Protein AF-A0A8H6S054-F1 (afdb_monomer_lite)

Foldseek 3Di:
DDDPPPPPVVVVVVVVVVVVVVVVVVVVVVVVVVVVVVVVVVVVVVDDDVVVVDDLVVLCVVLVVVLVPDDLVCLLVSLVVQLVPDPSSVVSSLQDLVSLQSHEDEDDPDPVPPCSNVSSVVSNQQPEHEYEYEDLPCPVVCVVVCVVVVQRYQKYWYDYPPDDTDMDGDDHDDDPPPDPPPVCPVVSDPPPPDPPPDDDD

Organism: NCBI:txid2126181

Secondary structure (DSSP, 8-state):
-PPPP---HHHHHHHHHHHHHHHHHHHHHHHHHHHHHHHHHHHHTT---HHHHS-HHHHHHHHHHHHHHS-GGGHHHHHHHHHHH-HHHHHHHHH-GGGGSEEEEESS---TT-HHHHHHHHHHTT--EEEEEE-SS-HHHHHHHHHHHGGG-SEEEEEETTTEEEEEE---SS--------TTGGG--------------

Structure (mmCIF, N/CA/C/O backbone):
data_AF-A0A8H6S054-F1
#
_entry.id   AF-A0A8H6S054-F1
#
loop_
_atom_site.group_PDB
_atom_site.id
_atom_site.type_symbol
_atom_site.label_atom_id
_atom_site.label_alt_id
_atom_site.label_comp_id
_atom_site.label_asym_id
_atom_site.label_entity_id
_atom_site.label_seq_id
_atom_site.pdbx_PDB_ins_code
_atom_site.Cartn_x
_atom_site.Cartn_y
_atom_site.Cartn_z
_atom_site.occupancy
_atom_site.B_iso_or_equiv
_atom_site.auth_seq_id
_atom_site.auth_comp_id
_atom_site.auth_asym_id
_atom_site.auth_atom_id
_atom_site.pdbx_PDB_model_num
ATOM 1 N N . MET A 1 1 ? 7.847 23.182 67.472 1.00 41.38 1 MET A N 1
ATOM 2 C CA . MET A 1 1 ? 6.961 22.022 67.690 1.00 41.38 1 MET A CA 1
ATOM 3 C C . MET A 1 1 ? 5.569 22.484 67.284 1.00 41.38 1 MET A C 1
ATOM 5 O O . MET A 1 1 ? 4.855 23.043 68.102 1.00 41.38 1 MET A O 1
ATOM 9 N N . GLU A 1 2 ? 5.271 22.443 65.985 1.00 43.19 2 GLU A N 1
ATOM 10 C CA . GLU A 1 2 ? 3.958 22.856 65.467 1.00 43.19 2 GLU A CA 1
ATOM 11 C C . GLU A 1 2 ? 2.917 21.772 65.781 1.00 43.19 2 GLU A C 1
ATOM 13 O O . GLU A 1 2 ? 3.226 20.586 65.628 1.00 43.19 2 GLU A O 1
ATOM 18 N N . PRO A 1 3 ? 1.715 22.143 66.251 1.00 52.31 3 PRO A N 1
ATOM 19 C CA . PRO A 1 3 ? 0.680 21.184 66.595 1.00 52.31 3 PRO A CA 1
ATOM 20 C C . PRO A 1 3 ? 0.045 20.652 65.307 1.00 52.31 3 PRO A C 1
ATOM 22 O O . PRO A 1 3 ? -0.425 21.423 64.469 1.00 52.31 3 PRO A O 1
ATOM 25 N N . LEU A 1 4 ? 0.054 19.325 65.149 1.00 50.91 4 LEU A N 1
ATOM 26 C CA . LEU A 1 4 ? -0.666 18.644 64.079 1.00 50.91 4 LEU A CA 1
ATOM 27 C C . LEU A 1 4 ? -2.135 19.076 64.120 1.00 50.91 4 LEU A C 1
ATOM 29 O O . LEU A 1 4 ? -2.816 18.879 65.123 1.00 50.91 4 LEU A O 1
ATOM 33 N N . HIS A 1 5 ? -2.578 19.680 63.018 1.00 56.28 5 HIS A N 1
ATOM 34 C CA . HIS A 1 5 ? -3.968 20.007 62.735 1.00 56.28 5 HIS A CA 1
ATOM 35 C C . HIS A 1 5 ? -4.845 18.789 63.035 1.00 56.28 5 HIS A C 1
ATOM 37 O O . HIS A 1 5 ? -4.584 17.703 62.517 1.00 56.28 5 HIS A O 1
ATOM 43 N N . ASP A 1 6 ? -5.867 18.988 63.861 1.00 58.97 6 ASP A N 1
ATOM 44 C CA . ASP A 1 6 ? -6.959 18.048 64.072 1.00 58.97 6 ASP A CA 1
ATOM 45 C C . ASP A 1 6 ? -7.642 17.845 62.713 1.00 58.97 6 ASP A C 1
ATOM 47 O O . ASP A 1 6 ? -8.381 18.697 62.215 1.00 58.97 6 ASP A O 1
ATOM 51 N N . ILE A 1 7 ? -7.234 16.787 62.018 1.00 66.31 7 ILE A N 1
ATOM 52 C CA . ILE A 1 7 ? -7.759 16.432 60.709 1.00 66.31 7 ILE A CA 1
ATOM 53 C C . ILE A 1 7 ? -9.234 16.118 60.927 1.00 66.31 7 ILE A C 1
ATOM 55 O O . ILE A 1 7 ? -9.563 15.147 61.602 1.00 66.31 7 ILE A O 1
ATOM 59 N N . ASP A 1 8 ? -10.115 16.935 60.352 1.00 84.94 8 ASP A N 1
ATOM 60 C CA . ASP A 1 8 ? -11.561 16.742 60.408 1.00 84.94 8 ASP A CA 1
ATOM 61 C C . ASP A 1 8 ? -11.939 15.421 59.712 1.00 84.94 8 ASP A C 1
ATOM 63 O O . ASP A 1 8 ? -12.169 15.343 58.500 1.00 84.94 8 ASP A O 1
ATOM 67 N N . VAL A 1 9 ? -11.950 14.344 60.502 1.00 87.06 9 VAL A N 1
ATOM 68 C CA . VAL A 1 9 ? -12.244 12.971 60.073 1.00 87.06 9 VAL A CA 1
ATOM 69 C C . VAL A 1 9 ? -13.631 12.885 59.432 1.00 87.06 9 VAL A C 1
ATOM 71 O O . VAL A 1 9 ? -13.844 12.060 58.542 1.00 87.06 9 VAL A O 1
ATOM 74 N N . HIS A 1 10 ? -14.576 13.735 59.844 1.00 87.06 10 HIS A N 1
ATOM 75 C CA . HIS A 1 10 ? -15.907 13.785 59.248 1.00 87.06 10 HIS A CA 1
ATOM 76 C C . HIS A 1 10 ? -15.864 14.332 57.825 1.00 87.06 10 HIS A C 1
ATOM 78 O O . HIS A 1 10 ? -16.455 13.726 56.926 1.00 87.06 10 HIS A O 1
ATOM 84 N N . LYS A 1 11 ? -15.113 15.414 57.602 1.00 91.19 11 LYS A N 1
ATOM 85 C CA . LYS A 1 11 ? -14.904 15.975 56.264 1.00 91.19 11 LYS A CA 1
ATOM 86 C C . LYS A 1 11 ? -14.251 14.963 55.319 1.00 91.19 11 LYS A C 1
ATOM 88 O O . LYS A 1 11 ? -14.725 14.790 54.199 1.00 91.19 11 LYS A O 1
ATOM 93 N N . LEU A 1 12 ? -13.232 14.236 55.787 1.00 92.50 12 LEU A N 1
ATOM 94 C CA . LEU A 1 12 ? -12.580 13.190 54.987 1.00 92.50 12 LEU A CA 1
ATOM 95 C C . LEU A 1 12 ? -13.522 12.030 54.638 1.00 92.50 12 LEU A C 1
ATOM 97 O O . LEU A 1 12 ? -13.480 11.525 53.519 1.00 92.50 12 LEU A O 1
ATOM 101 N N . ARG A 1 13 ? -14.393 11.612 55.566 1.00 92.62 13 ARG A N 1
ATOM 102 C CA . ARG A 1 13 ? -15.404 10.576 55.286 1.00 92.62 13 ARG A CA 1
ATOM 103 C C . ARG A 1 13 ? -16.413 11.039 54.238 1.00 92.62 13 ARG A C 1
ATOM 105 O O . ARG A 1 13 ? -16.735 10.278 53.333 1.00 92.62 13 ARG A O 1
ATOM 112 N N . GLN A 1 14 ? -16.872 12.284 54.331 1.00 94.31 14 GLN A N 1
ATOM 113 C CA . GLN A 1 14 ? -17.809 12.853 53.363 1.00 94.31 14 GLN A CA 1
ATOM 114 C C . GLN A 1 14 ? -17.186 12.986 51.965 1.00 94.31 14 GLN A C 1
ATOM 116 O O . GLN A 1 14 ? -17.850 12.741 50.953 1.00 94.31 14 GLN A O 1
ATOM 121 N N . GLU A 1 15 ? -15.909 13.358 51.898 1.00 95.50 15 GLU A N 1
ATOM 122 C CA . GLU A 1 15 ? -15.161 13.418 50.645 1.00 95.50 15 GLU A CA 1
ATOM 123 C C . GLU A 1 15 ? -14.972 12.021 50.040 1.00 95.50 15 GLU A C 1
ATOM 125 O O . GLU A 1 15 ? -15.259 11.837 48.858 1.00 95.50 15 GLU A O 1
ATOM 130 N N . ALA A 1 16 ? -14.616 11.020 50.853 1.00 95.81 16 ALA A N 1
ATOM 131 C CA . ALA A 1 16 ? -14.525 9.627 50.413 1.00 95.81 16 ALA A CA 1
ATOM 132 C C . ALA A 1 16 ? -15.858 9.111 49.841 1.00 95.81 16 ALA A C 1
ATOM 134 O O . ALA A 1 16 ? -15.882 8.605 48.724 1.00 95.81 16 ALA A O 1
ATOM 135 N N . GLU A 1 17 ? -16.985 9.341 50.524 1.00 97.06 17 GLU A N 1
ATOM 136 C CA . GLU A 1 17 ? -18.312 8.956 50.012 1.00 97.06 17 GLU A CA 1
ATOM 137 C C . GLU A 1 17 ? -18.675 9.665 48.699 1.00 97.06 17 GLU A C 1
ATOM 139 O O . GLU A 1 17 ? -19.362 9.106 47.839 1.00 97.06 17 GLU A O 1
ATOM 144 N N . THR A 1 18 ? -18.247 10.919 48.545 1.00 97.81 18 THR A N 1
ATOM 145 C CA . THR A 1 18 ? -18.471 11.686 47.315 1.00 97.81 18 THR A CA 1
ATOM 146 C C . THR A 1 18 ? -17.653 11.104 46.164 1.00 97.81 18 THR A C 1
ATOM 148 O O . THR A 1 18 ? -18.178 10.940 45.060 1.00 97.81 18 THR A O 1
ATOM 151 N N . ILE A 1 19 ? -16.395 10.745 46.428 1.00 97.38 19 ILE A N 1
ATOM 152 C CA . ILE A 1 19 ? -15.505 10.094 45.464 1.00 97.38 19 ILE A CA 1
ATOM 153 C C . ILE A 1 19 ? -16.052 8.716 45.079 1.00 97.38 19 ILE A C 1
ATOM 155 O O . ILE A 1 19 ? -16.149 8.432 43.888 1.00 97.38 19 ILE A O 1
ATOM 159 N N . ASP A 1 20 ? -16.496 7.901 46.035 1.00 98.31 20 ASP A N 1
ATOM 160 C CA . ASP A 1 20 ? -17.052 6.568 45.765 1.00 98.31 20 ASP A CA 1
ATOM 161 C C . ASP A 1 20 ? -18.306 6.637 44.880 1.00 98.31 20 ASP A C 1
ATOM 163 O O . ASP A 1 20 ? -18.452 5.880 43.916 1.00 98.31 20 ASP A O 1
ATOM 167 N N . LYS A 1 21 ? -19.194 7.609 45.130 1.00 97.44 21 LYS A N 1
ATOM 168 C CA . LYS A 1 21 ? -20.351 7.866 44.253 1.00 97.44 21 LYS A CA 1
ATOM 169 C C . LYS A 1 21 ? -19.919 8.256 42.839 1.00 97.44 21 LYS A C 1
ATOM 171 O O . LYS A 1 21 ? -20.523 7.791 41.870 1.00 97.44 21 LYS A O 1
ATOM 176 N N . ALA A 1 22 ? -18.892 9.095 42.710 1.00 97.88 22 ALA A N 1
ATOM 177 C CA . ALA A 1 22 ? -18.357 9.491 41.411 1.00 97.88 22 ALA A CA 1
ATOM 178 C C . ALA A 1 22 ? -17.705 8.306 40.676 1.00 97.88 22 ALA A C 1
ATOM 180 O O . ALA A 1 22 ? -17.930 8.148 39.475 1.00 97.88 22 ALA A O 1
ATOM 181 N N . ILE A 1 23 ? -16.971 7.444 41.389 1.00 98.19 23 ILE A N 1
ATOM 182 C CA . ILE A 1 23 ? -16.396 6.203 40.851 1.00 98.19 23 ILE A CA 1
ATOM 183 C C . ILE A 1 23 ? -17.510 5.324 40.286 1.00 98.19 23 ILE A C 1
ATOM 185 O O . ILE A 1 23 ? -17.466 4.982 39.106 1.00 98.19 23 ILE A O 1
ATOM 189 N N . HIS A 1 24 ? -18.555 5.046 41.065 1.00 98.12 24 HIS A N 1
ATOM 190 C CA . HIS A 1 24 ? -19.663 4.211 40.599 1.00 98.12 24 HIS A CA 1
ATOM 191 C C . HIS A 1 24 ? -20.400 4.799 39.391 1.00 98.12 24 HIS A C 1
ATOM 193 O O . HIS A 1 24 ? -20.761 4.068 38.465 1.00 98.12 24 HIS A O 1
ATOM 199 N N . ALA A 1 25 ? -20.601 6.119 39.360 1.00 97.94 25 ALA A N 1
ATOM 200 C CA . ALA A 1 25 ? -21.203 6.784 38.208 1.00 97.94 25 ALA A CA 1
ATOM 201 C C . ALA A 1 25 ? -20.333 6.640 36.945 1.00 97.94 25 ALA A C 1
ATOM 203 O O . ALA A 1 25 ? -20.847 6.335 35.864 1.00 97.94 25 ALA A O 1
ATOM 204 N N . LEU A 1 26 ? -19.014 6.809 37.076 1.00 98.38 26 LEU A N 1
ATOM 205 C CA . LEU A 1 26 ? -18.069 6.647 35.970 1.00 98.38 26 LEU A CA 1
ATOM 206 C C . LEU A 1 26 ? -17.954 5.192 35.507 1.00 98.38 26 LEU A C 1
ATOM 208 O O . LEU A 1 26 ? -17.868 4.942 34.305 1.00 98.38 26 LEU A O 1
ATOM 212 N N . GLU A 1 27 ? -17.991 4.225 36.420 1.00 98.62 27 GLU A N 1
ATOM 213 C CA . GLU A 1 27 ? -18.001 2.797 36.091 1.00 98.62 27 GLU A CA 1
ATOM 214 C C . GLU A 1 27 ? -19.251 2.409 35.293 1.00 98.62 27 GLU A C 1
ATOM 216 O O . GLU A 1 27 ? -19.148 1.697 34.287 1.00 98.62 27 GLU A O 1
ATOM 221 N N . ALA A 1 28 ? -20.422 2.920 35.690 1.00 98.25 28 ALA A N 1
ATOM 222 C CA . ALA A 1 28 ? -21.669 2.713 34.960 1.00 98.25 28 ALA A CA 1
ATOM 223 C C . ALA A 1 28 ? -21.598 3.305 33.543 1.00 98.25 28 ALA A C 1
ATOM 225 O O . ALA A 1 28 ? -21.994 2.655 32.568 1.00 98.25 28 ALA A O 1
ATOM 226 N N . GLU A 1 29 ? -21.031 4.505 33.404 1.00 98.50 29 GLU A N 1
ATOM 227 C CA . GLU A 1 29 ? -20.843 5.141 32.100 1.00 98.50 29 GLU A CA 1
ATOM 228 C C . GLU A 1 29 ? -19.833 4.382 31.228 1.00 98.50 29 GLU A C 1
ATOM 230 O O . GLU A 1 29 ? -20.071 4.149 30.039 1.00 98.50 29 GLU A O 1
ATOM 235 N N . LEU A 1 30 ? -18.736 3.907 31.816 1.00 98.56 30 LEU A N 1
ATOM 236 C CA . LEU A 1 30 ? -17.744 3.087 31.129 1.00 98.56 30 LEU A CA 1
ATOM 237 C C . LEU A 1 30 ? -18.357 1.775 30.626 1.00 98.56 30 LEU A C 1
ATOM 239 O O . LEU A 1 30 ? -18.083 1.360 29.494 1.00 98.56 30 LEU A O 1
ATOM 243 N N . LEU A 1 31 ? -19.219 1.138 31.422 1.00 98.69 31 LEU A N 1
ATOM 244 C CA . LEU A 1 31 ? -19.952 -0.057 31.008 1.00 98.69 31 LEU A CA 1
ATOM 245 C C . LEU A 1 31 ? -20.890 0.245 29.830 1.00 98.69 31 LEU A C 1
ATOM 247 O O . LEU A 1 31 ? -20.892 -0.491 28.837 1.00 98.69 31 LEU A O 1
ATOM 251 N N . ARG A 1 32 ? -21.631 1.357 29.897 1.00 98.62 32 ARG A N 1
ATOM 252 C CA . ARG A 1 32 ? -22.529 1.814 28.825 1.00 98.62 32 ARG A CA 1
ATOM 253 C C . ARG A 1 32 ? -21.771 2.070 27.522 1.00 98.62 32 ARG A C 1
ATOM 255 O O . ARG A 1 32 ? -22.188 1.603 26.459 1.00 98.62 32 ARG A O 1
ATOM 262 N N . LEU A 1 33 ? -20.641 2.771 27.592 1.00 98.44 33 LEU A N 1
ATOM 263 C CA . LEU A 1 33 ? -19.800 3.062 26.430 1.00 98.44 33 LEU A CA 1
ATOM 264 C C . LEU A 1 33 ? -19.187 1.787 25.837 1.00 98.44 33 LEU A C 1
ATOM 266 O O . LEU A 1 33 ? -19.191 1.629 24.614 1.00 98.44 33 LEU A O 1
ATOM 270 N N . LYS A 1 34 ? -18.734 0.840 26.669 1.00 98.44 34 LYS A N 1
ATOM 271 C CA . LYS A 1 34 ? -18.255 -0.473 26.201 1.00 98.44 34 LYS A CA 1
ATOM 272 C C . LYS A 1 34 ? -19.353 -1.267 25.491 1.00 98.44 34 LYS A C 1
ATOM 274 O O . LYS A 1 34 ? -19.092 -1.837 24.431 1.00 98.44 34 LYS A O 1
ATOM 279 N N . ALA A 1 35 ? -20.574 -1.278 26.029 1.00 98.19 35 ALA A N 1
ATOM 280 C CA . ALA A 1 35 ? -21.716 -1.933 25.392 1.00 98.19 35 ALA A CA 1
ATOM 281 C C . ALA A 1 35 ? -22.048 -1.293 24.034 1.00 98.19 35 ALA A C 1
ATOM 283 O O . ALA A 1 35 ? -22.218 -2.002 23.041 1.00 98.19 35 ALA A O 1
ATOM 284 N N . ARG A 1 36 ? -22.050 0.046 23.962 1.00 98.12 36 ARG A N 1
ATOM 285 C CA . ARG A 1 36 ? -22.263 0.782 22.707 1.00 98.12 36 ARG A CA 1
ATOM 286 C C . ARG A 1 36 ? -21.176 0.486 21.675 1.00 98.12 36 ARG A C 1
ATOM 288 O O . ARG A 1 36 ? -21.506 0.238 20.520 1.00 98.12 36 ARG A O 1
ATOM 295 N N . ARG A 1 37 ? -19.901 0.469 22.082 1.00 97.81 37 ARG A N 1
ATOM 296 C CA . ARG A 1 37 ? -18.785 0.097 21.200 1.00 97.81 37 ARG A CA 1
ATOM 297 C C . ARG A 1 37 ? -18.976 -1.309 20.638 1.00 97.81 37 ARG A C 1
ATOM 299 O O . ARG A 1 37 ? -18.917 -1.480 19.430 1.00 97.81 37 ARG A O 1
ATOM 306 N N . LYS A 1 38 ? -19.290 -2.288 21.492 1.00 97.44 38 LYS A N 1
ATOM 307 C CA . LYS A 1 38 ? -19.534 -3.672 21.061 1.00 97.44 38 LYS A CA 1
ATOM 308 C C . LYS A 1 38 ? -20.696 -3.779 20.067 1.00 97.44 38 LYS A C 1
ATOM 310 O O . LYS A 1 38 ? -20.613 -4.559 19.125 1.00 97.44 38 LYS A O 1
ATOM 315 N N . ALA A 1 39 ? -21.762 -3.001 20.262 1.00 96.94 39 ALA A N 1
ATOM 316 C CA . ALA A 1 39 ? -22.883 -2.957 19.324 1.00 96.94 39 ALA A CA 1
ATOM 317 C C . ALA A 1 39 ? -22.465 -2.393 17.955 1.00 96.94 39 ALA A C 1
ATOM 319 O O . ALA A 1 39 ? -22.828 -2.966 16.932 1.00 96.94 39 ALA A O 1
ATOM 320 N N . ILE A 1 40 ? -21.668 -1.319 17.934 1.00 96.50 40 ILE A N 1
ATOM 321 C CA . ILE A 1 40 ? -21.118 -0.743 16.696 1.00 96.50 40 ILE A CA 1
ATOM 322 C C . ILE A 1 40 ? -20.173 -1.737 16.011 1.00 96.50 40 ILE A C 1
ATOM 324 O O . ILE A 1 40 ? -20.327 -1.981 14.821 1.00 96.50 40 ILE A O 1
ATOM 328 N N . ASP A 1 41 ? -19.255 -2.364 16.750 1.00 93.56 41 ASP A N 1
ATOM 329 C CA . ASP A 1 41 ? -18.337 -3.375 16.206 1.00 93.56 41 ASP A CA 1
ATOM 330 C C . ASP A 1 41 ? -19.114 -4.561 15.600 1.00 93.56 41 ASP A C 1
ATOM 332 O O . ASP A 1 41 ? -18.751 -5.075 14.543 1.00 93.56 41 ASP A O 1
ATOM 336 N N . GLY A 1 42 ? -20.228 -4.956 16.228 1.00 91.81 42 GLY A N 1
ATOM 337 C CA . GLY A 1 42 ? -21.143 -5.968 15.697 1.00 91.81 42 GLY A CA 1
ATOM 338 C C . GLY A 1 42 ? -21.892 -5.535 14.432 1.00 91.81 42 GLY A C 1
ATOM 339 O O . GLY A 1 42 ? -22.190 -6.376 13.594 1.00 91.81 42 GLY A O 1
ATOM 340 N N . GLN A 1 43 ? -22.188 -4.244 14.261 1.00 92.69 43 GLN A N 1
ATOM 341 C CA . GLN A 1 43 ? -22.759 -3.721 13.014 1.00 92.69 43 GLN A CA 1
ATOM 342 C C . GLN A 1 43 ? -21.704 -3.615 11.913 1.00 92.69 43 GLN A C 1
ATOM 344 O O . GLN A 1 43 ? -21.981 -3.936 10.766 1.00 92.69 43 GLN A O 1
ATOM 349 N N . LEU A 1 44 ? -20.484 -3.195 12.247 1.00 89.12 44 LEU A N 1
ATOM 350 C CA . LEU A 1 44 ? -19.398 -3.085 11.275 1.00 89.12 44 LEU A CA 1
ATOM 351 C C . LEU A 1 44 ? -18.970 -4.455 10.741 1.00 89.12 44 LEU A C 1
ATOM 353 O O . LEU A 1 44 ? -18.621 -4.562 9.570 1.00 89.12 44 LEU A O 1
ATOM 357 N N . SER A 1 45 ? -19.036 -5.510 11.557 1.00 83.94 45 SER A N 1
ATOM 358 C CA . SER A 1 45 ? -18.670 -6.863 11.122 1.00 83.94 45 SER A CA 1
ATOM 359 C C . SER A 1 45 ? -19.652 -7.489 10.125 1.00 83.94 45 SER A C 1
ATOM 361 O O . SER A 1 45 ? -19.266 -8.410 9.407 1.00 83.94 45 SER A O 1
ATOM 363 N N . THR A 1 46 ? -20.895 -6.998 10.038 1.00 86.88 46 THR A N 1
ATOM 364 C CA . THR A 1 46 ? -21.855 -7.442 9.010 1.00 86.88 46 THR A CA 1
ATOM 365 C C . THR A 1 46 ? -21.660 -6.722 7.679 1.00 86.88 46 THR A C 1
ATOM 367 O O . THR A 1 46 ? -22.116 -7.209 6.643 1.00 86.88 46 THR A O 1
ATOM 370 N N . ILE A 1 47 ? -20.961 -5.584 7.682 1.00 86.50 47 ILE A N 1
ATOM 371 C CA . ILE A 1 47 ? -20.642 -4.842 6.469 1.00 86.50 47 ILE A CA 1
ATOM 372 C C . ILE A 1 47 ? -19.467 -5.535 5.785 1.00 86.50 47 ILE A C 1
ATOM 374 O O . ILE A 1 47 ? -18.307 -5.418 6.179 1.00 86.50 47 ILE A O 1
ATOM 378 N N . VAL A 1 48 ? -19.773 -6.250 4.708 1.00 79.50 48 VAL A N 1
ATOM 379 C CA . VAL A 1 48 ? -18.755 -6.777 3.806 1.00 79.50 48 VAL A CA 1
ATOM 380 C C . VAL A 1 48 ? -18.223 -5.617 2.979 1.00 79.50 48 VAL A C 1
ATOM 382 O O . VAL A 1 48 ? -18.873 -5.155 2.042 1.00 79.50 48 VAL A O 1
ATOM 385 N N . TYR A 1 49 ? -17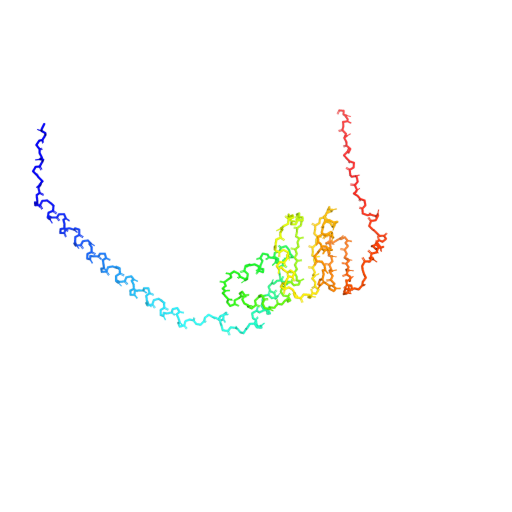.033 -5.128 3.316 1.00 78.56 49 TYR A N 1
ATOM 386 C CA . TYR A 1 49 ? -16.354 -4.164 2.463 1.00 78.56 49 TYR A CA 1
ATOM 387 C C . TYR A 1 49 ? -15.914 -4.882 1.180 1.00 78.56 49 TYR A C 1
ATOM 389 O O . TYR A 1 49 ? -15.102 -5.810 1.268 1.00 78.56 49 TYR A O 1
ATOM 397 N N . PRO A 1 50 ? -16.389 -4.465 -0.012 1.00 75.25 50 PRO A N 1
ATOM 398 C CA . PRO A 1 50 ? -16.111 -5.173 -1.263 1.00 75.25 50 PRO A CA 1
ATOM 399 C C . PRO A 1 50 ? -14.617 -5.396 -1.488 1.00 75.25 50 PRO A C 1
ATOM 401 O O . PRO A 1 50 ? -14.194 -6.464 -1.919 1.00 75.25 50 PRO A O 1
ATOM 404 N N . VAL A 1 51 ? -13.807 -4.419 -1.080 1.00 77.75 51 VAL A N 1
ATOM 405 C CA . VAL A 1 51 ? -12.348 -4.441 -1.170 1.00 77.75 51 VAL A CA 1
ATOM 406 C C . VAL A 1 51 ? -11.686 -5.627 -0.453 1.00 77.75 51 VAL A C 1
ATOM 408 O O . VAL A 1 51 ? -10.633 -6.082 -0.893 1.00 77.75 51 VAL A O 1
ATOM 411 N N . HIS A 1 52 ? -12.296 -6.157 0.611 1.00 79.88 52 HIS A N 1
ATOM 412 C CA . HIS A 1 52 ? -11.779 -7.323 1.333 1.00 79.88 52 HIS A CA 1
ATOM 413 C C . HIS A 1 52 ? -12.163 -8.649 0.674 1.00 79.88 52 HIS A C 1
ATOM 415 O O . HIS A 1 52 ? -11.502 -9.658 0.901 1.00 79.88 52 HIS A O 1
ATOM 421 N N . THR A 1 53 ? -13.188 -8.639 -0.178 1.00 85.88 53 THR A N 1
ATOM 422 C CA . THR A 1 53 ? -13.655 -9.824 -0.915 1.00 85.88 53 THR A CA 1
ATOM 423 C C . THR A 1 53 ? -13.045 -9.971 -2.301 1.00 85.88 53 THR A C 1
ATOM 425 O O . THR A 1 53 ? -13.216 -11.010 -2.934 1.00 85.88 53 THR A O 1
ATOM 428 N N . LEU A 1 54 ? -12.341 -8.946 -2.789 1.00 91.06 54 LEU A N 1
ATOM 429 C CA . LEU A 1 54 ? -11.723 -9.004 -4.1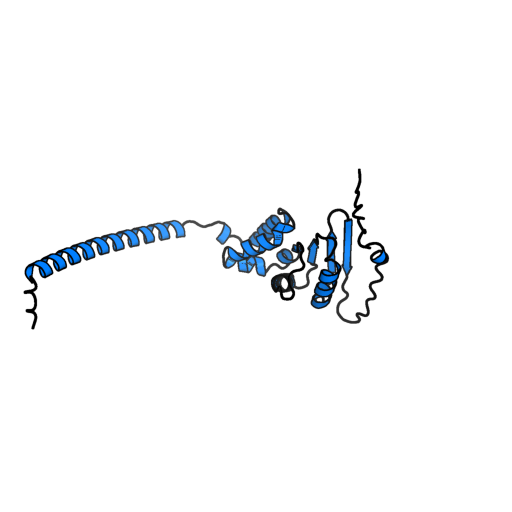05 1.00 91.06 54 LEU A CA 1
ATOM 430 C C . LEU A 1 54 ? -10.553 -10.003 -4.113 1.00 91.06 54 LEU A C 1
ATOM 432 O O . LEU A 1 54 ? -9.684 -9.932 -3.236 1.00 91.06 54 LEU A O 1
ATOM 436 N N . PRO A 1 55 ? -10.484 -10.886 -5.127 1.00 93.38 55 PRO A N 1
ATOM 437 C CA . PRO A 1 55 ? -9.284 -11.664 -5.403 1.00 93.38 55 PRO A CA 1
ATOM 438 C C . PRO A 1 55 ? -8.069 -10.754 -5.616 1.00 93.38 55 PRO A C 1
ATOM 440 O O . PRO A 1 55 ? -8.200 -9.621 -6.097 1.00 93.38 55 PRO A O 1
ATOM 443 N N . ALA A 1 56 ? -6.880 -11.258 -5.284 1.00 93.69 56 ALA A N 1
ATOM 444 C CA . ALA A 1 56 ? -5.637 -10.496 -5.398 1.00 93.69 56 ALA A CA 1
ATOM 445 C C . ALA A 1 56 ? -5.396 -10.010 -6.836 1.00 93.69 56 ALA A C 1
ATOM 447 O O . ALA A 1 56 ? -4.962 -8.882 -7.040 1.00 93.69 56 ALA A O 1
ATOM 448 N N . GLU A 1 57 ? -5.765 -10.811 -7.833 1.00 94.69 57 GLU A N 1
ATOM 449 C CA . GLU A 1 57 ? -5.634 -10.493 -9.254 1.00 94.69 57 GLU A CA 1
ATOM 450 C C . GLU A 1 57 ? -6.480 -9.275 -9.639 1.00 94.69 57 GLU A C 1
ATOM 452 O O . GLU A 1 57 ? -6.038 -8.413 -10.399 1.00 94.69 57 GLU A O 1
ATOM 457 N N . VAL A 1 58 ? -7.695 -9.170 -9.092 1.00 95.69 58 VAL A N 1
ATOM 458 C CA . VAL A 1 58 ? -8.583 -8.028 -9.346 1.00 95.69 58 VAL A CA 1
ATOM 459 C C . VAL A 1 58 ? -8.025 -6.771 -8.682 1.00 95.69 58 VAL A C 1
ATOM 461 O O . VAL A 1 58 ? -8.000 -5.717 -9.317 1.00 95.69 58 VAL A O 1
ATOM 464 N N . LEU A 1 59 ? -7.517 -6.886 -7.449 1.00 95.56 59 LEU A N 1
ATOM 465 C CA . LEU A 1 59 ? -6.839 -5.782 -6.764 1.00 95.56 59 LEU A CA 1
ATOM 466 C C . LEU A 1 59 ? -5.633 -5.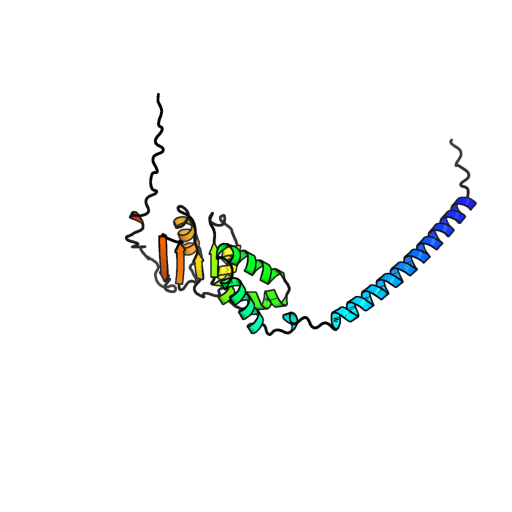283 -7.566 1.00 95.56 59 LEU A C 1
ATOM 468 O O . LEU A 1 59 ? -5.537 -4.087 -7.823 1.00 95.56 59 LEU A O 1
ATOM 472 N N . CYS A 1 60 ? -4.769 -6.182 -8.038 1.00 95.62 60 CYS A N 1
ATOM 473 C CA . CYS A 1 60 ? -3.608 -5.811 -8.845 1.00 95.62 60 CYS A CA 1
ATOM 474 C C . CYS A 1 60 ? -4.002 -5.093 -10.141 1.00 95.62 60 CYS A C 1
ATOM 476 O O . CYS A 1 60 ? -3.390 -4.085 -10.490 1.00 95.62 60 CYS A O 1
ATOM 478 N N . ARG A 1 61 ? -5.075 -5.528 -10.818 1.00 95.62 61 ARG A N 1
ATOM 479 C CA . ARG A 1 61 ? -5.592 -4.826 -12.007 1.00 95.62 61 ARG A CA 1
ATOM 480 C C . ARG A 1 61 ? -6.115 -3.427 -11.684 1.00 95.62 61 ARG A C 1
ATOM 482 O O . ARG A 1 61 ? -5.884 -2.511 -12.470 1.00 95.62 61 ARG A O 1
ATOM 489 N N . ILE A 1 62 ? -6.786 -3.249 -10.544 1.00 95.94 62 ILE A N 1
ATOM 490 C CA . ILE A 1 62 ? -7.229 -1.928 -10.071 1.00 95.94 62 ILE A CA 1
ATOM 491 C C . ILE A 1 62 ? -6.016 -1.041 -9.772 1.00 95.94 62 ILE A C 1
ATOM 493 O O . ILE A 1 62 ? -5.980 0.107 -10.210 1.00 95.94 62 ILE A O 1
ATOM 497 N N . PHE A 1 63 ? -5.010 -1.569 -9.072 1.00 96.31 63 PHE A N 1
ATOM 498 C CA . PHE A 1 63 ? -3.783 -0.836 -8.750 1.00 96.31 63 PHE A CA 1
ATOM 499 C C . PHE A 1 63 ? -3.042 -0.410 -10.014 1.00 96.31 63 PHE A C 1
ATOM 501 O O . PHE A 1 63 ? -2.634 0.743 -10.118 1.00 96.31 63 PHE A O 1
ATOM 508 N N . LEU A 1 64 ? -2.930 -1.305 -10.997 1.00 94.62 64 LEU A N 1
ATOM 509 C CA . LEU A 1 64 ? -2.272 -1.007 -12.263 1.00 94.62 64 LEU A CA 1
ATOM 510 C C . LEU A 1 64 ? -3.036 0.070 -13.033 1.00 94.62 64 LEU A C 1
ATOM 512 O O . LEU A 1 64 ? -2.429 1.019 -13.518 1.00 94.62 64 LEU A O 1
ATOM 516 N N . ALA A 1 65 ? -4.367 -0.028 -13.095 1.00 95.56 65 ALA A N 1
ATOM 517 C CA . ALA A 1 65 ? -5.194 1.007 -13.708 1.00 95.56 65 ALA A CA 1
ATOM 518 C C . ALA A 1 65 ? -5.022 2.366 -13.008 1.00 95.56 65 ALA A C 1
ATOM 520 O O . ALA A 1 65 ? -4.916 3.387 -13.683 1.00 95.56 65 ALA A O 1
ATOM 521 N N . ALA A 1 66 ? -4.938 2.383 -11.673 1.00 95.31 66 ALA A N 1
ATOM 522 C CA . ALA A 1 66 ? -4.700 3.602 -10.905 1.00 95.31 66 ALA A CA 1
ATOM 523 C C . ALA A 1 66 ? -3.317 4.205 -11.206 1.00 95.31 66 ALA A C 1
ATOM 525 O O . ALA A 1 66 ? -3.226 5.395 -11.490 1.00 95.31 66 ALA A O 1
ATOM 526 N N . VAL A 1 67 ? -2.265 3.380 -11.229 1.00 92.00 67 VAL A N 1
ATOM 527 C CA . VAL A 1 67 ? -0.895 3.790 -11.590 1.00 92.00 67 VAL A CA 1
ATOM 528 C C . VAL A 1 67 ? -0.828 4.373 -13.001 1.00 92.00 67 VAL A C 1
ATOM 530 O O . VAL A 1 67 ? -0.186 5.395 -13.206 1.00 92.00 67 VAL A O 1
ATOM 533 N N . LEU A 1 68 ? -1.523 3.769 -13.965 1.00 88.69 68 LEU A N 1
ATOM 534 C CA . LEU A 1 68 ? -1.560 4.256 -15.348 1.00 88.69 68 LEU A CA 1
ATOM 535 C C . LEU A 1 68 ? -2.408 5.527 -15.531 1.00 88.69 68 LEU A C 1
ATOM 537 O O . LEU A 1 68 ? -2.312 6.169 -16.574 1.00 88.69 68 LEU A O 1
ATOM 541 N N . SER A 1 69 ? -3.250 5.872 -14.554 1.00 92.38 69 SER A N 1
ATOM 542 C CA . SER A 1 69 ? -4.146 7.036 -14.618 1.00 92.38 69 SER A CA 1
ATOM 543 C C . SER A 1 69 ? -3.559 8.293 -13.972 1.00 92.38 69 SER A C 1
ATOM 545 O O . SER A 1 69 ? -4.113 9.378 -14.153 1.00 92.38 69 SER A O 1
ATOM 547 N N . VAL A 1 70 ? -2.479 8.160 -13.199 1.00 90.06 70 VAL A N 1
ATOM 548 C CA . VAL A 1 70 ? -1.802 9.289 -12.552 1.00 90.06 70 VAL A CA 1
ATOM 549 C C . VAL A 1 70 ? -0.633 9.784 -13.387 1.00 90.06 70 VAL A C 1
ATOM 551 O O . VAL A 1 70 ? -0.168 9.113 -14.313 1.00 90.06 70 VAL A O 1
ATOM 554 N N . ARG A 1 71 ? -0.147 10.986 -13.071 1.00 85.56 71 ARG A N 1
ATOM 555 C CA . ARG A 1 71 ? 1.050 11.492 -13.739 1.00 85.56 71 ARG A CA 1
ATOM 556 C C . ARG A 1 71 ? 2.267 10.671 -13.314 1.00 85.56 71 ARG A C 1
ATOM 558 O O . ARG A 1 71 ? 2.270 10.146 -12.197 1.00 85.56 71 ARG A O 1
ATOM 565 N N . PRO A 1 72 ? 3.317 10.579 -14.147 1.00 81.00 72 PRO A N 1
ATOM 566 C CA . PRO A 1 72 ? 4.477 9.770 -13.804 1.00 81.00 72 PRO A CA 1
ATOM 567 C C . PRO A 1 72 ? 5.069 10.173 -12.428 1.00 81.00 72 PRO A C 1
ATOM 569 O O . PRO A 1 72 ? 5.419 9.300 -11.639 1.00 81.00 72 PRO A O 1
ATOM 572 N N . GLU A 1 73 ? 5.037 11.456 -12.041 1.00 78.44 73 GLU A N 1
ATOM 573 C CA . GLU A 1 73 ? 5.486 11.977 -10.726 1.00 78.44 73 GLU A CA 1
ATOM 574 C C . GLU A 1 73 ? 4.752 11.434 -9.512 1.00 78.44 73 GLU A C 1
ATOM 576 O O . GLU A 1 73 ? 5.304 11.398 -8.411 1.00 78.44 73 GLU A O 1
ATOM 581 N N . GLU A 1 74 ? 3.529 10.971 -9.701 1.00 86.69 74 GLU A N 1
ATOM 582 C CA . GLU A 1 74 ? 2.675 10.509 -8.618 1.00 86.69 74 GLU A CA 1
ATOM 583 C C . GLU A 1 74 ? 2.771 8.994 -8.424 1.00 86.69 74 GLU A C 1
ATOM 585 O O . GLU A 1 74 ? 2.351 8.488 -7.382 1.00 86.69 74 GLU A O 1
ATOM 590 N N . VAL A 1 75 ? 3.358 8.262 -9.380 1.00 87.69 75 VAL A N 1
ATOM 591 C CA . VAL A 1 75 ? 3.356 6.791 -9.407 1.00 87.69 75 VAL A CA 1
ATOM 592 C C . VAL A 1 75 ? 3.983 6.191 -8.150 1.00 87.69 75 VAL A C 1
ATOM 594 O O . VAL A 1 75 ? 3.366 5.347 -7.497 1.00 87.69 75 VAL A O 1
ATOM 597 N N . ASN A 1 76 ? 5.180 6.642 -7.765 1.00 86.88 76 ASN A N 1
ATOM 598 C CA . ASN A 1 76 ? 5.874 6.084 -6.601 1.00 86.88 76 ASN A CA 1
ATOM 599 C C . ASN A 1 76 ? 5.087 6.353 -5.311 1.00 86.88 76 ASN A C 1
ATOM 601 O O . ASN A 1 76 ? 4.915 5.451 -4.490 1.00 86.88 76 ASN A O 1
ATOM 605 N N . THR A 1 77 ? 4.575 7.576 -5.151 1.00 90.00 77 THR A N 1
ATOM 606 C CA . THR A 1 77 ? 3.757 7.970 -3.997 1.00 90.00 77 THR A CA 1
ATOM 607 C C . THR A 1 77 ? 2.490 7.127 -3.925 1.00 90.00 77 THR A C 1
ATOM 609 O O . THR A 1 77 ? 2.192 6.568 -2.872 1.00 90.00 77 THR A O 1
ATOM 612 N N . LEU A 1 78 ? 1.792 6.955 -5.050 1.00 93.44 78 LEU A N 1
ATOM 613 C CA . LEU A 1 78 ? 0.585 6.140 -5.136 1.00 93.44 78 LEU A CA 1
ATOM 614 C C . LEU A 1 78 ? 0.858 4.676 -4.771 1.00 93.44 78 LEU A C 1
ATOM 616 O O . LEU A 1 78 ? 0.121 4.102 -3.971 1.00 93.44 78 LEU A O 1
ATOM 620 N N . LEU A 1 79 ? 1.921 4.071 -5.306 1.00 93.12 79 LEU A N 1
ATOM 621 C CA . LEU A 1 79 ? 2.295 2.688 -4.989 1.00 93.12 79 LEU A CA 1
ATOM 622 C C . LEU A 1 79 ? 2.598 2.512 -3.500 1.00 93.12 79 LEU A C 1
ATOM 624 O O . LEU A 1 79 ? 2.124 1.559 -2.873 1.00 93.12 79 LEU A O 1
ATOM 628 N N . LEU A 1 80 ? 3.336 3.451 -2.904 1.00 92.56 80 LEU A N 1
ATOM 629 C CA . LEU A 1 80 ? 3.598 3.443 -1.467 1.00 92.56 80 LEU A CA 1
ATOM 630 C C . LEU A 1 80 ? 2.294 3.580 -0.669 1.00 92.56 80 LEU A C 1
ATOM 632 O O . LEU A 1 80 ? 2.072 2.785 0.249 1.00 92.56 80 LEU A O 1
ATOM 636 N N . SER A 1 81 ? 1.395 4.487 -1.062 1.00 96.00 81 SER A N 1
ATOM 637 C CA . SER A 1 81 ? 0.068 4.632 -0.454 1.00 96.00 81 SER A CA 1
ATOM 638 C C . SER A 1 81 ? -0.754 3.345 -0.546 1.00 96.00 81 SER A C 1
ATOM 640 O O . SER A 1 81 ? -1.286 2.905 0.471 1.00 96.00 81 SER A O 1
ATOM 642 N N . ILE A 1 82 ? -0.794 2.685 -1.709 1.00 95.62 82 ILE A N 1
ATOM 643 C CA . ILE A 1 82 ? -1.482 1.397 -1.902 1.00 95.62 82 ILE A CA 1
ATOM 644 C C . ILE A 1 82 ? -0.930 0.347 -0.928 1.00 95.62 82 ILE A C 1
ATOM 646 O O . ILE A 1 82 ? -1.696 -0.321 -0.230 1.00 95.62 82 ILE A O 1
ATOM 650 N N . THR A 1 83 ? 0.398 0.239 -0.801 1.00 95.06 83 THR A N 1
ATOM 651 C CA . THR A 1 83 ? 1.020 -0.708 0.145 1.00 95.06 83 THR A CA 1
ATOM 652 C C . THR A 1 83 ? 0.831 -0.339 1.621 1.00 95.06 83 THR A C 1
ATOM 654 O O . THR A 1 83 ? 1.081 -1.171 2.503 1.00 95.06 83 THR A O 1
ATOM 657 N N . ALA A 1 84 ? 0.393 0.883 1.924 1.00 95.69 84 ALA A N 1
ATOM 658 C CA . ALA A 1 84 ? 0.144 1.350 3.283 1.00 95.69 84 ALA A CA 1
ATOM 659 C C . ALA A 1 84 ? -1.302 1.112 3.757 1.00 95.69 84 ALA A C 1
ATOM 661 O O . ALA A 1 84 ? -1.519 1.103 4.966 1.00 95.69 84 ALA A O 1
ATOM 662 N N . VAL A 1 85 ? -2.262 0.852 2.855 1.00 94.19 85 VAL A N 1
ATOM 663 C CA . VAL A 1 85 ? -3.698 0.735 3.193 1.00 94.19 85 VAL A CA 1
ATOM 664 C C . VAL A 1 85 ? -3.982 -0.396 4.186 1.00 94.19 85 VAL A C 1
ATOM 666 O O . VAL A 1 85 ? -4.517 -0.164 5.267 1.00 94.19 85 VAL A O 1
ATOM 669 N N . CYS A 1 86 ? -3.643 -1.638 3.835 1.00 92.62 86 CYS A N 1
ATOM 670 C CA . CYS A 1 86 ? -3.843 -2.799 4.703 1.00 92.62 86 CYS A CA 1
ATOM 671 C C . CYS A 1 86 ? -2.894 -3.948 4.325 1.00 92.62 86 CYS A C 1
ATOM 673 O O . CYS A 1 86 ? -2.189 -3.891 3.314 1.00 92.62 86 CYS A O 1
ATOM 675 N N . GLN A 1 87 ? -2.868 -5.014 5.132 1.00 93.38 87 GLN A N 1
ATOM 676 C CA . GLN A 1 87 ? -2.001 -6.174 4.878 1.00 93.38 87 GLN A CA 1
ATOM 677 C C . GLN A 1 87 ? -2.337 -6.888 3.558 1.00 93.38 87 GLN A C 1
ATOM 679 O O . GLN A 1 87 ? -1.422 -7.265 2.831 1.00 93.38 87 GLN A O 1
ATOM 684 N N . GLN A 1 88 ? -3.624 -7.018 3.215 1.00 93.50 88 GLN A N 1
ATOM 685 C CA . GLN A 1 88 ? -4.073 -7.649 1.967 1.00 93.50 88 GLN A CA 1
ATOM 686 C C . GLN A 1 88 ? -3.614 -6.859 0.735 1.00 93.50 88 GLN A C 1
ATOM 688 O O . GLN A 1 88 ? -3.059 -7.438 -0.195 1.00 93.50 88 GLN A O 1
ATOM 693 N N . TRP A 1 89 ? -3.783 -5.532 0.752 1.00 96.00 89 TRP A N 1
ATOM 694 C CA . TRP A 1 89 ? -3.347 -4.650 -0.336 1.00 96.00 89 TRP A CA 1
ATOM 695 C C . TRP A 1 89 ? -1.840 -4.685 -0.518 1.00 96.00 89 TRP A C 1
ATOM 697 O O . TRP A 1 89 ? -1.354 -4.824 -1.635 1.00 96.00 89 TRP A O 1
ATOM 707 N N . ARG A 1 90 ? -1.099 -4.636 0.592 1.00 96.31 90 ARG A N 1
ATOM 708 C CA . ARG A 1 90 ? 0.355 -4.781 0.577 1.00 96.31 90 ARG A CA 1
ATOM 709 C C . ARG A 1 90 ? 0.786 -6.113 -0.025 1.00 96.31 90 ARG A C 1
ATOM 711 O O . ARG A 1 90 ? 1.682 -6.123 -0.861 1.00 96.31 90 ARG A O 1
ATOM 718 N N . GLY A 1 91 ? 0.159 -7.213 0.393 1.00 95.88 91 GLY A N 1
ATOM 719 C CA . GLY A 1 91 ? 0.450 -8.548 -0.124 1.00 95.88 91 GLY A CA 1
ATOM 720 C C . GLY A 1 91 ? 0.216 -8.641 -1.629 1.00 95.88 91 GLY A C 1
ATOM 721 O O . GLY A 1 91 ? 1.121 -9.043 -2.354 1.00 95.88 91 GLY A O 1
ATOM 722 N N . ALA A 1 92 ? -0.952 -8.195 -2.099 1.00 95.81 92 ALA A N 1
ATOM 723 C CA . ALA A 1 92 ? -1.290 -8.177 -3.522 1.00 95.81 92 ALA A CA 1
ATOM 724 C C . ALA A 1 92 ? -0.319 -7.295 -4.328 1.00 95.81 92 ALA A C 1
ATOM 726 O O . ALA A 1 92 ? 0.291 -7.762 -5.287 1.00 95.81 92 ALA A O 1
ATOM 727 N N . ALA A 1 93 ? -0.093 -6.054 -3.884 1.00 95.94 93 ALA A N 1
ATOM 728 C CA . ALA A 1 93 ? 0.764 -5.109 -4.590 1.00 95.94 93 ALA A CA 1
ATOM 729 C C . ALA A 1 93 ? 2.231 -5.563 -4.662 1.00 95.94 93 ALA A C 1
ATOM 731 O O . ALA A 1 93 ? 2.865 -5.410 -5.698 1.00 95.94 93 ALA A O 1
ATOM 732 N N . ILE A 1 94 ? 2.792 -6.136 -3.589 1.00 95.31 94 ILE A N 1
ATOM 733 C CA . ILE A 1 94 ? 4.177 -6.650 -3.588 1.00 95.31 94 ILE A CA 1
ATOM 734 C C . ILE A 1 94 ? 4.304 -7.932 -4.424 1.00 95.31 94 ILE A C 1
ATOM 736 O O . ILE A 1 94 ? 5.368 -8.195 -4.988 1.00 95.31 94 ILE A O 1
ATOM 740 N N . ALA A 1 95 ? 3.251 -8.752 -4.488 1.00 94.50 95 ALA A N 1
ATOM 741 C CA . ALA A 1 95 ? 3.279 -10.003 -5.234 1.00 94.50 95 ALA A CA 1
ATOM 742 C C . ALA A 1 95 ? 3.340 -9.784 -6.752 1.00 94.50 95 ALA A C 1
ATOM 744 O O . ALA A 1 95 ? 4.023 -10.567 -7.424 1.00 94.50 95 ALA A O 1
ATOM 745 N N . ASP A 1 96 ? 2.682 -8.737 -7.264 1.00 95.12 96 ASP A N 1
ATOM 746 C CA . ASP A 1 96 ? 2.633 -8.418 -8.692 1.00 95.12 96 ASP A CA 1
ATOM 747 C C . ASP A 1 96 ? 3.797 -7.509 -9.134 1.00 95.12 96 ASP A C 1
ATOM 749 O O . ASP A 1 96 ? 3.795 -6.310 -8.837 1.00 95.12 96 ASP A O 1
ATOM 753 N N . PRO A 1 97 ? 4.787 -8.043 -9.875 1.00 93.12 97 PRO A N 1
ATOM 754 C CA . PRO A 1 97 ? 5.945 -7.273 -10.312 1.00 93.12 97 PRO A CA 1
ATOM 755 C C . PRO A 1 97 ? 5.610 -6.162 -11.321 1.00 93.12 97 PRO A C 1
ATOM 757 O O . PRO A 1 97 ? 6.345 -5.177 -11.372 1.00 93.12 97 PRO A O 1
ATOM 760 N N . HIS A 1 98 ? 4.504 -6.251 -12.075 1.00 91.50 98 HIS A N 1
ATOM 761 C CA . HIS A 1 98 ? 4.141 -5.243 -13.089 1.00 91.50 98 HIS A CA 1
ATOM 762 C C . HIS A 1 98 ? 3.804 -3.878 -12.482 1.00 91.50 98 HIS A C 1
ATOM 764 O O . HIS A 1 98 ? 3.957 -2.844 -13.128 1.00 91.50 98 HIS A O 1
ATOM 770 N N . LEU A 1 99 ? 3.380 -3.846 -11.218 1.00 92.62 99 LEU A N 1
ATOM 771 C CA . LEU A 1 99 ? 3.146 -2.589 -10.509 1.00 92.62 99 LEU A CA 1
ATOM 772 C C . LEU A 1 99 ? 4.442 -1.810 -10.271 1.00 92.62 99 LEU A C 1
ATOM 774 O O . LEU A 1 99 ? 4.404 -0.595 -10.129 1.00 92.62 99 LEU A O 1
ATOM 778 N N . TRP A 1 100 ? 5.585 -2.493 -10.270 1.00 91.12 100 TRP A N 1
ATOM 779 C CA . TRP A 1 100 ? 6.896 -1.918 -9.971 1.00 91.12 100 TRP A CA 1
ATOM 780 C C . TRP A 1 100 ? 7.724 -1.648 -11.233 1.00 91.12 100 TRP A C 1
ATOM 782 O O . TRP A 1 100 ? 8.806 -1.073 -11.143 1.00 91.12 100 TRP A O 1
ATOM 792 N N . THR A 1 101 ? 7.223 -2.016 -12.421 1.00 86.38 101 THR A N 1
ATOM 793 C CA . THR A 1 101 ? 7.886 -1.716 -13.705 1.00 86.38 101 THR A CA 1
ATOM 794 C C . THR A 1 101 ? 7.689 -0.273 -14.154 1.00 86.38 101 THR A C 1
ATOM 796 O O . THR A 1 101 ? 8.475 0.239 -14.946 1.00 86.38 101 THR A O 1
ATOM 799 N N . GLN A 1 102 ? 6.640 0.387 -13.664 1.00 77.56 102 GLN A N 1
ATOM 800 C CA . GLN A 1 102 ? 6.380 1.803 -13.909 1.00 77.56 102 GLN A CA 1
ATOM 801 C C . GLN A 1 102 ? 6.960 2.581 -12.729 1.00 77.56 102 GLN A C 1
ATOM 803 O O . GLN A 1 102 ? 6.318 2.694 -11.690 1.00 77.56 102 GLN A O 1
ATOM 808 N N . SER A 1 103 ? 8.203 3.044 -12.848 1.00 70.81 103 SER A N 1
ATOM 809 C CA . SER A 1 103 ? 8.863 3.803 -11.783 1.00 70.81 103 SER A CA 1
ATOM 810 C C . SER A 1 103 ? 9.318 5.145 -12.322 1.00 70.81 103 SER A C 1
ATOM 812 O O . SER A 1 103 ? 10.089 5.210 -13.276 1.00 70.81 103 SER A O 1
ATOM 814 N N . CYS A 1 104 ? 8.899 6.235 -11.694 1.00 68.31 104 CYS A N 1
ATOM 815 C CA . CYS A 1 104 ? 9.330 7.553 -12.144 1.00 68.31 104 CYS A CA 1
ATOM 816 C C . CYS A 1 104 ? 10.187 8.202 -11.080 1.00 68.31 104 CYS A C 1
ATOM 818 O O . CYS A 1 104 ? 9.756 8.379 -9.943 1.00 68.31 104 CYS A O 1
ATOM 820 N N . TYR A 1 105 ? 11.413 8.545 -11.454 1.00 66.00 105 TYR A N 1
ATOM 821 C CA . TYR A 1 105 ? 12.342 9.211 -10.559 1.00 66.00 105 TYR A CA 1
ATOM 822 C C . TYR A 1 105 ? 12.507 10.634 -11.054 1.00 66.00 105 TYR A C 1
ATOM 824 O O . TYR A 1 105 ? 13.205 10.908 -12.030 1.00 66.00 105 TYR A O 1
ATOM 832 N N . TYR A 1 106 ? 11.815 11.536 -10.367 1.00 60.19 106 TYR A N 1
ATOM 833 C CA . TYR A 1 106 ? 11.996 12.961 -10.559 1.00 60.19 106 TYR A CA 1
ATOM 834 C C . TYR A 1 106 ? 13.265 13.358 -9.840 1.00 60.19 106 TYR A C 1
ATOM 836 O O . TYR A 1 106 ? 13.478 13.017 -8.677 1.00 60.19 106 TYR A O 1
ATOM 844 N N . LEU A 1 107 ? 14.125 14.034 -10.585 1.00 56.00 107 LEU A N 1
ATOM 845 C CA . LEU A 1 107 ? 15.393 14.507 -10.083 1.00 56.00 107 LEU A CA 1
ATOM 846 C C . LEU A 1 107 ? 15.165 15.637 -9.068 1.00 56.00 107 LEU A C 1
ATOM 848 O O . LEU A 1 107 ? 14.181 16.371 -9.185 1.00 56.00 107 LEU A O 1
ATOM 852 N N . PRO A 1 108 ? 16.063 15.810 -8.084 1.00 52.88 108 PRO A N 1
ATOM 853 C CA . PRO A 1 108 ? 17.452 15.335 -8.048 1.00 52.88 108 PRO A CA 1
ATOM 854 C C . PRO A 1 108 ? 17.607 13.821 -7.858 1.00 52.88 108 PRO A C 1
ATOM 856 O O . PRO A 1 108 ? 16.722 13.166 -7.317 1.00 52.88 108 PRO A O 1
ATOM 859 N N . ILE A 1 109 ? 18.738 13.276 -8.340 1.00 55.16 109 ILE A N 1
ATOM 860 C CA . ILE A 1 109 ? 19.118 11.862 -8.169 1.00 55.16 109 ILE A CA 1
ATOM 861 C C . ILE A 1 109 ? 18.866 11.516 -6.704 1.00 55.16 109 ILE A C 1
ATOM 863 O O . ILE A 1 109 ? 19.275 12.308 -5.844 1.00 55.16 109 ILE A O 1
ATOM 867 N N . PRO A 1 110 ? 18.211 10.386 -6.402 1.00 56.75 110 PRO A N 1
ATOM 868 C CA . PRO A 1 110 ? 18.076 9.980 -5.023 1.00 56.75 110 PRO A CA 1
ATOM 869 C C . PRO A 1 110 ? 19.454 10.005 -4.357 1.00 56.75 110 PRO A C 1
ATOM 871 O O . PRO A 1 110 ? 20.419 9.530 -4.966 1.00 56.75 110 PRO A O 1
ATOM 874 N N . PRO A 1 111 ? 19.597 10.608 -3.165 1.00 56.84 111 PRO A N 1
ATOM 875 C CA . PRO A 1 111 ? 20.899 10.727 -2.531 1.00 56.84 111 PRO A CA 1
ATOM 876 C C . PRO A 1 111 ? 21.564 9.344 -2.457 1.00 56.84 111 PRO A C 1
ATOM 878 O O . PRO A 1 111 ? 20.854 8.345 -2.291 1.00 56.84 111 PRO A O 1
ATOM 881 N N . PRO A 1 112 ? 22.902 9.257 -2.581 1.00 51.28 112 PRO A N 1
ATOM 882 C CA . PRO A 1 112 ? 23.618 7.995 -2.440 1.00 51.28 112 PRO A CA 1
ATOM 883 C C . PRO A 1 112 ? 23.129 7.251 -1.190 1.00 51.28 112 PRO A C 1
ATOM 885 O O . PRO A 1 112 ? 23.265 7.749 -0.073 1.00 51.28 112 PRO A O 1
ATOM 888 N N . GLY A 1 113 ? 22.502 6.088 -1.385 1.00 56.97 113 GLY A N 1
ATOM 889 C CA . GLY A 1 113 ? 21.863 5.328 -0.308 1.00 56.97 113 GLY A CA 1
ATOM 890 C C . GLY A 1 113 ? 20.332 5.337 -0.290 1.00 56.97 113 GLY A C 1
ATOM 891 O O . GLY A 1 113 ? 19.766 4.740 0.630 1.00 56.97 113 GLY A O 1
ATOM 892 N N . ASP A 1 114 ? 19.649 5.932 -1.276 1.00 68.19 114 ASP A N 1
ATOM 893 C CA . ASP A 1 114 ? 18.205 5.733 -1.411 1.00 68.19 114 ASP A CA 1
ATOM 894 C C . ASP A 1 114 ? 17.882 4.257 -1.679 1.00 68.19 114 ASP A C 1
ATOM 896 O O . ASP A 1 114 ? 18.160 3.681 -2.734 1.00 68.19 114 ASP A O 1
ATOM 900 N N . ARG A 1 115 ? 17.277 3.634 -0.670 1.00 73.31 115 ARG A N 1
ATOM 901 C CA . ARG A 1 115 ? 16.867 2.233 -0.706 1.00 73.31 115 ARG A CA 1
ATOM 902 C C . ARG A 1 115 ? 15.552 2.047 -1.451 1.00 73.31 115 ARG A C 1
ATOM 904 O O . ARG A 1 115 ? 15.261 0.916 -1.833 1.00 73.31 115 ARG A O 1
ATOM 911 N N . LEU A 1 116 ? 14.763 3.110 -1.657 1.00 75.56 116 LEU A N 1
ATOM 912 C CA . LEU A 1 116 ? 13.482 3.026 -2.362 1.00 75.56 116 LEU A CA 1
ATOM 913 C C . LEU A 1 116 ? 13.684 2.493 -3.771 1.00 75.56 116 LEU A C 1
ATOM 915 O O . LEU A 1 116 ? 13.010 1.537 -4.146 1.00 75.56 116 LEU A O 1
ATOM 919 N N . PHE A 1 117 ? 14.681 3.015 -4.484 1.00 74.88 117 PHE A N 1
ATOM 920 C CA . PHE A 1 117 ? 15.042 2.499 -5.797 1.00 74.88 117 PHE A CA 1
ATOM 921 C C . PHE A 1 117 ? 15.323 0.996 -5.765 1.00 74.88 117 PHE A C 1
ATOM 923 O O . PHE A 1 117 ? 14.681 0.228 -6.477 1.00 74.88 117 PHE A O 1
ATOM 930 N N . GLY A 1 118 ? 16.204 0.558 -4.860 1.00 77.00 118 GLY A N 1
ATOM 931 C CA . GLY A 1 118 ? 16.526 -0.859 -4.682 1.00 77.00 118 GLY A CA 1
ATOM 932 C C . GLY A 1 118 ? 15.299 -1.727 -4.383 1.00 77.00 118 GLY A C 1
ATOM 933 O O . GLY A 1 118 ? 15.184 -2.828 -4.919 1.00 77.00 118 GLY A O 1
ATOM 934 N N . TYR A 1 119 ? 14.343 -1.229 -3.592 1.00 84.25 119 TYR A N 1
ATOM 935 C CA . TYR A 1 119 ? 13.098 -1.949 -3.321 1.00 84.25 119 TYR A CA 1
ATOM 936 C C . TYR A 1 119 ? 12.191 -2.056 -4.547 1.00 84.25 119 TYR A C 1
ATOM 938 O O . TYR A 1 119 ? 11.607 -3.118 -4.760 1.00 84.25 119 TYR A O 1
ATOM 946 N N . PHE A 1 120 ? 12.064 -1.002 -5.354 1.00 83.31 120 PHE A N 1
ATOM 947 C CA . PHE A 1 120 ? 11.278 -1.053 -6.591 1.00 83.31 120 PHE A CA 1
ATOM 948 C C . PHE A 1 120 ? 11.900 -2.041 -7.582 1.00 83.31 120 PHE A C 1
ATOM 950 O O . PHE A 1 120 ? 11.196 -2.909 -8.098 1.00 83.31 120 PHE A O 1
ATOM 957 N N . LEU A 1 121 ? 13.227 -2.004 -7.741 1.00 79.25 121 LEU A N 1
ATOM 958 C CA . LEU A 1 121 ? 13.955 -2.976 -8.560 1.00 79.25 121 LEU A CA 1
ATOM 959 C C . LEU A 1 121 ? 13.721 -4.415 -8.096 1.00 79.25 121 LEU A C 1
ATOM 961 O O . LEU A 1 121 ? 13.383 -5.290 -8.893 1.00 79.25 121 LEU A O 1
ATOM 965 N N . GLN A 1 122 ? 13.889 -4.667 -6.795 1.00 84.44 122 GLN A N 1
ATOM 966 C CA . GLN A 1 122 ? 13.703 -5.996 -6.219 1.00 84.44 122 GLN A CA 1
ATOM 967 C C . GLN A 1 122 ? 12.283 -6.516 -6.475 1.00 84.44 122 GLN A C 1
ATOM 969 O O . GLN A 1 122 ? 12.091 -7.702 -6.751 1.00 84.44 122 GLN A O 1
ATOM 974 N N . ARG A 1 123 ? 11.282 -5.634 -6.396 1.00 89.56 123 ARG A N 1
ATOM 975 C CA . ARG A 1 123 ? 9.871 -5.990 -6.577 1.00 89.56 123 ARG A CA 1
ATOM 976 C C . ARG A 1 123 ? 9.479 -6.177 -8.039 1.00 89.56 123 ARG A C 1
ATOM 978 O O . ARG A 1 123 ? 8.620 -7.011 -8.303 1.00 89.56 123 ARG A O 1
ATOM 985 N N . ALA A 1 124 ? 10.147 -5.509 -8.978 1.00 88.06 124 ALA A N 1
ATOM 986 C CA . ALA A 1 124 ? 9.959 -5.738 -10.410 1.00 88.06 124 ALA A CA 1
ATOM 987 C C . ALA A 1 124 ? 10.441 -7.130 -10.870 1.00 88.06 124 ALA A C 1
ATOM 989 O O . ALA A 1 124 ? 10.102 -7.560 -11.969 1.00 88.06 124 ALA A O 1
ATOM 990 N N . LYS A 1 125 ? 11.209 -7.864 -10.043 1.00 85.69 125 LYS A N 1
ATOM 991 C CA . LYS A 1 125 ? 11.638 -9.259 -10.291 1.00 85.69 125 LYS A CA 1
ATOM 992 C C . LYS A 1 125 ? 12.291 -9.477 -11.671 1.00 85.69 125 LYS A C 1
ATOM 994 O O . LYS A 1 125 ? 12.098 -10.517 -12.292 1.00 85.69 125 LYS A O 1
ATOM 999 N N . GLY A 1 126 ? 13.069 -8.501 -12.142 1.00 79.25 126 GLY A N 1
ATOM 1000 C CA . GLY A 1 126 ? 13.782 -8.571 -13.425 1.00 79.25 126 GLY A CA 1
ATOM 1001 C C . GLY A 1 126 ? 12.937 -8.240 -14.660 1.00 79.25 126 GLY A C 1
ATOM 1002 O O . GLY A 1 126 ? 13.444 -8.337 -15.779 1.00 79.25 126 GLY A O 1
ATOM 1003 N N . LEU A 1 127 ? 11.673 -7.832 -14.487 1.00 81.75 127 LEU A N 1
ATOM 1004 C CA . LEU A 1 127 ? 10.895 -7.252 -15.580 1.00 81.75 127 LEU A CA 1
ATOM 1005 C C . LEU A 1 127 ? 11.516 -5.921 -16.044 1.00 81.75 127 LEU A C 1
ATOM 1007 O O . LEU A 1 127 ? 12.086 -5.207 -15.215 1.00 81.75 127 LEU A O 1
ATOM 1011 N N . PRO A 1 128 ? 11.382 -5.562 -17.338 1.00 76.88 128 PRO A N 1
ATOM 1012 C CA . PRO A 1 128 ? 11.807 -4.264 -17.849 1.00 76.88 128 PRO A CA 1
ATOM 1013 C C . PRO A 1 128 ? 11.200 -3.116 -17.047 1.00 76.88 128 PRO A C 1
ATOM 1015 O O . PRO A 1 128 ? 9.985 -3.071 -16.845 1.00 76.88 128 PRO A O 1
ATOM 1018 N N . ILE A 1 129 ? 12.039 -2.179 -16.610 1.00 77.00 129 ILE A N 1
ATOM 1019 C CA . ILE A 1 129 ? 11.591 -1.002 -15.863 1.00 77.00 129 ILE A CA 1
ATOM 1020 C C . ILE A 1 129 ? 11.676 0.217 -16.772 1.00 77.00 129 ILE A C 1
ATOM 1022 O O . ILE A 1 129 ? 12.691 0.477 -17.426 1.00 77.00 129 ILE A O 1
ATOM 1026 N N . VAL A 1 130 ? 10.580 0.966 -16.813 1.00 73.81 130 VAL A N 1
ATOM 1027 C CA . VAL A 1 130 ? 10.515 2.250 -17.499 1.00 73.81 130 VAL A CA 1
ATOM 1028 C C . VAL A 1 130 ? 10.875 3.327 -16.493 1.00 73.81 130 VAL A C 1
ATOM 1030 O O . VAL A 1 130 ? 10.188 3.476 -15.486 1.00 73.81 130 VAL A O 1
ATOM 1033 N N . PHE A 1 131 ? 11.937 4.072 -16.787 1.00 72.00 131 PHE A N 1
ATOM 1034 C CA . PHE A 1 131 ? 12.373 5.236 -16.036 1.00 72.00 131 PHE A CA 1
ATOM 1035 C C . PHE A 1 131 ? 11.989 6.504 -16.799 1.00 72.00 131 PHE A C 1
ATOM 1037 O O . PHE A 1 131 ? 12.481 6.786 -17.895 1.00 72.00 131 PHE A O 1
ATOM 1044 N N . SER A 1 132 ? 11.115 7.302 -16.197 1.00 68.38 132 SER A N 1
ATOM 1045 C CA . SER A 1 132 ? 10.936 8.692 -16.613 1.00 68.38 132 SER A CA 1
ATOM 1046 C C . SER A 1 132 ? 11.933 9.555 -15.851 1.00 68.38 132 SER A C 1
ATOM 1048 O O . SER A 1 132 ? 11.975 9.488 -14.619 1.00 68.38 132 SER A O 1
ATOM 1050 N N . VAL A 1 133 ? 12.748 10.320 -16.578 1.00 66.94 133 VAL A N 1
ATOM 1051 C CA . VAL A 1 133 ? 13.802 11.170 -16.013 1.00 66.94 133 VAL A CA 1
ATOM 1052 C C . VAL A 1 133 ? 13.604 12.576 -16.544 1.00 66.94 133 VAL A C 1
ATOM 1054 O O . VAL A 1 133 ? 13.761 12.830 -17.741 1.00 66.94 133 VAL A O 1
ATOM 1057 N N . ASP A 1 134 ? 13.279 13.499 -15.648 1.00 62.16 134 ASP A N 1
ATOM 1058 C CA . ASP A 1 134 ? 13.140 14.910 -15.985 1.00 62.16 134 ASP A CA 1
ATOM 1059 C C . ASP A 1 134 ? 14.307 15.712 -15.389 1.00 62.16 134 ASP A C 1
ATOM 1061 O O . ASP A 1 134 ? 14.480 15.753 -14.172 1.00 62.16 134 ASP A O 1
ATOM 1065 N N . GLY A 1 135 ? 15.155 16.304 -16.242 1.00 59.06 135 GLY A N 1
ATOM 1066 C CA . GLY A 1 135 ? 16.254 17.179 -15.812 1.00 59.06 135 GLY A CA 1
ATOM 1067 C C . GLY A 1 135 ? 17.506 17.168 -16.703 1.00 59.06 135 GLY A C 1
ATOM 1068 O O . GLY A 1 135 ? 17.950 16.132 -17.191 1.00 59.06 135 GLY A O 1
ATOM 1069 N N . ARG A 1 136 ? 18.130 18.345 -16.887 1.00 56.28 136 ARG A N 1
ATOM 1070 C CA . ARG A 1 136 ? 19.289 18.562 -17.788 1.00 56.28 136 ARG A CA 1
ATOM 1071 C C . ARG A 1 136 ? 20.646 18.059 -17.267 1.00 56.28 136 ARG A C 1
ATOM 1073 O O . ARG A 1 136 ? 21.597 18.063 -18.035 1.00 56.28 136 ARG A O 1
ATOM 1080 N N . GLY A 1 137 ? 20.763 17.659 -15.999 1.00 56.81 137 GLY A N 1
ATOM 1081 C CA . GLY A 1 137 ? 22.069 17.429 -15.355 1.00 56.81 137 GLY A CA 1
ATOM 1082 C C . GLY A 1 137 ? 22.286 16.054 -14.732 1.00 56.81 137 GLY A C 1
ATOM 1083 O O . GLY A 1 137 ? 23.358 15.803 -14.198 1.00 56.81 137 GLY A O 1
ATOM 1084 N N . ALA A 1 138 ? 21.297 15.164 -14.770 1.00 58.00 138 ALA A N 1
ATOM 1085 C CA . ALA A 1 138 ? 21.325 13.964 -13.934 1.00 58.00 138 ALA A CA 1
ATOM 1086 C C . ALA A 1 138 ? 21.152 12.648 -14.694 1.00 58.00 138 ALA A C 1
ATOM 1088 O O . ALA A 1 138 ? 21.028 11.590 -14.084 1.00 58.00 138 ALA A O 1
ATOM 1089 N N . ILE A 1 139 ? 21.251 12.699 -16.023 1.00 63.78 139 ILE A N 1
ATOM 1090 C CA . ILE A 1 139 ? 21.306 11.488 -16.834 1.00 63.78 139 ILE A CA 1
ATOM 1091 C C . ILE A 1 139 ? 22.565 10.679 -16.496 1.00 63.78 139 ILE A C 1
ATOM 1093 O O . ILE A 1 139 ? 22.458 9.486 -16.269 1.00 63.78 139 ILE A O 1
ATOM 1097 N N . TYR A 1 140 ? 23.729 11.327 -16.343 1.00 66.25 140 TYR A N 1
ATOM 1098 C CA . TYR A 1 140 ? 25.011 10.658 -16.072 1.00 66.25 140 TYR A CA 1
ATOM 1099 C C . TYR A 1 140 ? 25.057 9.960 -14.712 1.00 66.25 140 TYR A C 1
ATOM 1101 O O . TYR A 1 140 ? 25.441 8.801 -14.627 1.00 66.25 140 TYR A O 1
ATOM 1109 N N . ALA A 1 141 ? 24.616 10.633 -13.651 1.00 65.62 141 ALA A N 1
ATOM 1110 C CA . ALA A 1 141 ? 24.573 10.032 -12.322 1.00 65.62 141 ALA A CA 1
ATOM 1111 C C . ALA A 1 141 ? 23.500 8.941 -12.214 1.00 65.62 141 ALA A C 1
ATOM 1113 O O . ALA A 1 141 ? 23.709 7.936 -11.537 1.00 65.62 141 ALA A O 1
ATOM 1114 N N . LEU A 1 142 ? 22.371 9.103 -12.917 1.00 67.69 142 LEU A N 1
ATOM 1115 C CA . LEU A 1 142 ? 21.404 8.025 -13.056 1.00 67.69 142 LEU A CA 1
ATOM 1116 C C . LEU A 1 142 ? 22.026 6.844 -13.800 1.00 67.69 142 LEU A C 1
ATOM 1118 O O . LEU A 1 142 ? 21.860 5.730 -13.337 1.00 67.69 142 LEU A O 1
ATOM 1122 N N . PHE A 1 143 ? 22.762 7.067 -14.893 1.00 69.00 143 PHE A N 1
ATOM 1123 C CA . PHE A 1 143 ? 23.471 6.010 -15.613 1.00 69.00 143 PHE A CA 1
ATOM 1124 C C . PHE A 1 143 ? 24.446 5.272 -14.698 1.00 69.00 143 PHE A C 1
ATOM 1126 O O . PHE A 1 143 ? 24.345 4.056 -14.612 1.00 69.00 143 PHE A O 1
ATOM 1133 N N . GLU A 1 144 ? 25.339 5.958 -13.981 1.00 67.56 144 GLU A N 1
ATOM 1134 C CA . GLU A 1 144 ? 26.274 5.287 -13.062 1.00 67.56 144 GLU A CA 1
ATOM 1135 C C . GLU A 1 144 ? 25.546 4.442 -12.012 1.00 67.56 144 GLU A C 1
ATOM 1137 O O . GLU A 1 144 ? 25.903 3.288 -11.771 1.00 67.56 144 GLU A O 1
ATOM 1142 N N . PHE A 1 145 ? 24.482 4.987 -11.425 1.00 67.88 145 PHE A N 1
ATOM 1143 C CA . PHE A 1 145 ? 23.692 4.296 -10.414 1.00 67.88 145 PHE A CA 1
ATOM 1144 C C . PHE A 1 145 ? 22.891 3.111 -10.978 1.00 67.88 145 PHE A C 1
ATOM 1146 O O . PHE A 1 145 ? 22.840 2.036 -10.370 1.00 67.88 145 PHE A O 1
ATOM 1153 N N . VAL A 1 146 ? 22.302 3.294 -12.161 1.00 69.50 146 VAL A N 1
ATOM 1154 C CA . VAL A 1 146 ? 21.639 2.262 -12.959 1.00 69.50 146 VAL A CA 1
ATOM 1155 C C . VAL A 1 146 ? 22.635 1.144 -13.240 1.00 69.50 146 VAL A C 1
ATOM 1157 O O . VAL A 1 146 ? 22.402 0.025 -12.797 1.00 69.50 146 VAL A O 1
ATOM 1160 N N . PHE A 1 147 ? 23.778 1.447 -13.862 1.00 69.88 147 PHE A N 1
ATOM 1161 C CA . PHE A 1 147 ? 24.812 0.475 -14.219 1.00 69.88 147 PHE A CA 1
ATOM 1162 C C . PHE A 1 147 ? 25.351 -0.275 -12.996 1.00 69.88 147 PHE A C 1
ATOM 1164 O O . PHE A 1 147 ? 25.529 -1.492 -13.058 1.00 69.88 147 PHE A O 1
ATOM 1171 N N . ALA A 1 148 ? 25.526 0.401 -11.856 1.00 67.31 148 ALA A N 1
ATOM 1172 C CA . ALA A 1 148 ? 25.898 -0.251 -10.600 1.00 67.31 148 ALA A CA 1
ATOM 1173 C C . ALA A 1 148 ? 24.827 -1.243 -10.093 1.00 67.31 148 ALA A C 1
ATOM 1175 O O . ALA A 1 148 ? 25.156 -2.235 -9.437 1.00 67.31 148 ALA A O 1
ATOM 1176 N N . SER A 1 149 ? 23.557 -1.006 -10.430 1.00 63.91 149 SER A N 1
ATOM 1177 C CA . SER A 1 149 ? 22.393 -1.805 -10.020 1.00 63.91 149 SER A CA 1
ATOM 1178 C C . SER A 1 149 ? 21.911 -2.805 -11.095 1.00 63.91 149 SER A C 1
ATOM 1180 O O . SER A 1 149 ? 21.047 -3.638 -10.814 1.00 63.91 149 SER A O 1
ATOM 1182 N N . CYS A 1 150 ? 22.487 -2.772 -12.305 1.00 64.50 150 CYS A N 1
ATOM 1183 C CA . CYS A 1 150 ? 22.018 -3.442 -13.533 1.00 64.50 150 CYS A CA 1
ATOM 1184 C C . CYS A 1 150 ? 22.180 -4.968 -13.599 1.00 64.50 15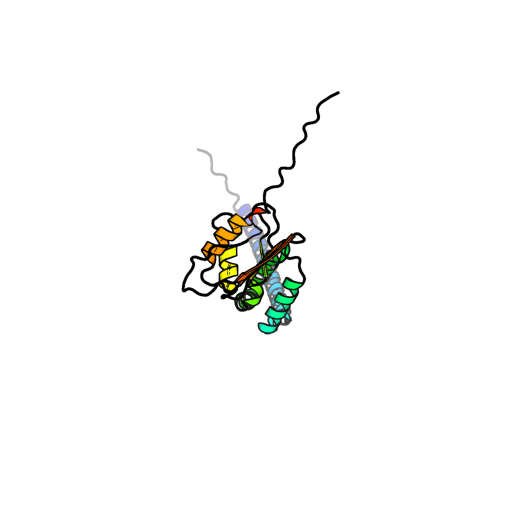0 CYS A C 1
ATOM 1186 O O . CYS A 1 150 ? 21.907 -5.562 -14.641 1.00 64.50 150 CYS A O 1
ATOM 1188 N N . ARG A 1 151 ? 22.605 -5.653 -12.533 1.00 61.69 151 ARG A N 1
ATOM 1189 C CA . ARG A 1 151 ? 22.932 -7.096 -12.608 1.00 61.69 151 ARG A CA 1
ATOM 1190 C C . ARG A 1 151 ? 21.748 -8.010 -12.958 1.00 61.69 151 ARG A C 1
ATOM 1192 O O . ARG A 1 151 ? 21.959 -9.182 -13.250 1.00 61.69 151 ARG A O 1
ATOM 1199 N N . HIS A 1 152 ? 20.524 -7.492 -12.914 1.00 58.84 152 HIS A N 1
ATOM 1200 C CA . HIS A 1 152 ? 19.290 -8.251 -13.134 1.00 58.84 152 HIS A CA 1
ATOM 1201 C C . HIS A 1 152 ? 18.414 -7.690 -14.257 1.00 58.84 152 HIS A C 1
ATOM 1203 O O . HIS A 1 152 ? 17.240 -8.043 -14.346 1.00 58.84 152 HIS A O 1
ATOM 1209 N N . TRP A 1 153 ? 18.935 -6.759 -15.054 1.00 66.81 153 TRP A N 1
ATOM 1210 C CA . TRP A 1 153 ? 18.124 -6.029 -16.021 1.00 66.81 153 TRP A CA 1
ATOM 1211 C C . TRP A 1 153 ? 18.244 -6.696 -17.386 1.00 66.81 153 TRP A C 1
ATOM 1213 O O . TRP A 1 153 ? 19.324 -7.137 -17.763 1.00 66.81 153 TRP A O 1
ATOM 1223 N N . SER A 1 154 ? 17.132 -6.775 -18.112 1.00 60.53 154 SER A N 1
ATOM 1224 C CA . SER A 1 154 ? 17.108 -7.116 -19.542 1.00 60.53 154 SER A CA 1
ATOM 1225 C C . SER A 1 154 ? 16.952 -5.860 -20.400 1.00 60.53 154 SER A C 1
ATOM 1227 O O . SER A 1 154 ? 17.492 -5.767 -21.501 1.00 60.53 154 SER A O 1
ATOM 1229 N N . GLU A 1 155 ? 16.242 -4.858 -19.877 1.00 65.06 155 GLU A N 1
ATOM 1230 C CA . GLU A 1 155 ? 15.902 -3.640 -20.595 1.00 65.06 155 GLU A CA 1
ATOM 1231 C C . GLU A 1 155 ? 15.614 -2.492 -19.612 1.00 65.06 155 GLU A C 1
ATOM 1233 O O . GLU A 1 155 ? 14.943 -2.689 -18.595 1.00 65.06 155 GLU A O 1
ATOM 1238 N N . ALA A 1 156 ? 16.107 -1.291 -19.919 1.00 66.88 156 ALA A N 1
ATOM 1239 C CA . ALA A 1 156 ? 15.688 -0.049 -19.273 1.00 66.88 156 ALA A CA 1
ATOM 1240 C C . ALA A 1 156 ? 15.321 0.988 -20.323 1.00 66.88 156 ALA A C 1
ATOM 1242 O O . ALA A 1 156 ? 16.054 1.218 -21.287 1.00 66.88 156 ALA A O 1
ATOM 1243 N N . ILE A 1 157 ? 14.186 1.640 -20.115 1.00 66.50 157 ILE A N 1
ATOM 1244 C CA . ILE A 1 157 ? 13.689 2.672 -21.018 1.00 66.50 157 ILE A CA 1
ATOM 1245 C C . ILE A 1 157 ? 13.810 4.009 -20.310 1.00 66.50 157 ILE A C 1
ATOM 1247 O O . ILE A 1 157 ? 13.255 4.182 -19.232 1.00 66.50 157 ILE A O 1
ATOM 1251 N N . PHE A 1 158 ? 14.510 4.948 -20.931 1.00 69.75 158 PHE A N 1
ATOM 1252 C CA . PHE A 1 158 ? 14.671 6.306 -20.446 1.00 69.75 158 PHE A CA 1
ATOM 1253 C C . PHE A 1 158 ? 13.854 7.229 -21.330 1.00 69.75 158 PHE A C 1
ATOM 1255 O O . PHE A 1 158 ? 14.106 7.359 -22.533 1.00 69.75 158 PHE A O 1
ATOM 1262 N N . SER A 1 159 ? 12.868 7.876 -20.722 1.00 63.66 159 SER A N 1
ATOM 1263 C CA . SER A 1 159 ? 12.048 8.874 -21.396 1.00 63.66 159 SER A CA 1
ATOM 1264 C C . SER A 1 159 ? 12.288 10.238 -20.769 1.00 63.66 159 SER A C 1
ATOM 1266 O O . SER A 1 159 ? 12.097 10.409 -19.565 1.00 63.66 159 SER A O 1
ATOM 1268 N N . CYS A 1 160 ? 12.697 11.205 -21.589 1.00 63.19 160 CYS A N 1
ATOM 1269 C CA . CYS A 1 160 ? 12.719 12.614 -21.223 1.00 63.19 160 CYS A CA 1
ATOM 1270 C C . CYS A 1 160 ? 11.643 13.334 -22.050 1.00 63.19 160 CYS A C 1
ATOM 1272 O O . CYS A 1 160 ? 11.767 13.386 -23.284 1.00 63.19 160 CYS A O 1
ATOM 1274 N N . PRO A 1 161 ? 10.587 13.878 -21.414 1.00 59.00 161 PRO A N 1
ATOM 1275 C CA . PRO A 1 161 ? 9.516 14.559 -22.130 1.00 59.00 161 PRO A CA 1
ATOM 1276 C C . PRO A 1 161 ? 10.067 15.646 -23.067 1.00 59.00 161 PRO A C 1
ATOM 1278 O O . PRO A 1 161 ? 10.839 16.511 -22.656 1.00 59.00 161 PRO A O 1
ATOM 1281 N N . ASN A 1 162 ? 9.664 15.601 -24.341 1.00 60.16 162 ASN A N 1
ATOM 1282 C CA . ASN A 1 162 ? 10.006 16.578 -25.389 1.00 60.16 162 ASN A CA 1
ATOM 1283 C C . ASN A 1 162 ? 11.480 16.652 -25.822 1.00 60.16 162 ASN A C 1
ATOM 1285 O O . ASN A 1 162 ? 11.856 17.609 -26.503 1.00 60.16 162 ASN A O 1
ATOM 1289 N N . ARG A 1 163 ? 12.329 15.685 -25.453 1.00 64.38 163 ARG A N 1
ATOM 1290 C CA . ARG A 1 163 ? 13.741 15.702 -25.866 1.00 64.38 163 ARG A CA 1
ATOM 1291 C C . ARG A 1 163 ? 14.194 14.404 -26.509 1.00 64.38 163 ARG A C 1
ATOM 1293 O O . ARG A 1 163 ? 14.518 14.404 -27.691 1.00 64.38 163 ARG A O 1
ATOM 1300 N N . PHE A 1 164 ? 14.219 13.313 -25.750 1.00 65.12 164 PHE A N 1
ATOM 1301 C CA . PHE A 1 164 ? 14.786 12.046 -26.210 1.00 65.12 164 PHE A CA 1
ATOM 1302 C C . PHE A 1 164 ? 14.084 10.872 -25.531 1.00 65.12 164 PHE A C 1
ATOM 1304 O O . PHE A 1 164 ? 13.709 10.949 -24.361 1.00 65.12 164 PHE A O 1
ATOM 1311 N N . HIS A 1 165 ? 13.961 9.773 -26.267 1.00 63.91 165 HIS A N 1
ATOM 1312 C CA . HIS A 1 165 ? 13.562 8.476 -25.746 1.00 63.91 165 HIS A CA 1
ATOM 1313 C C . HIS A 1 165 ? 14.638 7.480 -26.162 1.00 63.91 165 HIS A C 1
ATOM 1315 O O . HIS A 1 165 ? 14.921 7.351 -27.354 1.00 63.91 165 HIS A O 1
ATOM 1321 N N . PHE A 1 166 ? 15.274 6.818 -25.204 1.00 69.00 166 PHE A N 1
ATOM 1322 C CA . PHE A 1 166 ? 16.267 5.794 -25.505 1.00 69.00 166 PHE A CA 1
ATOM 1323 C C . PHE A 1 166 ? 16.033 4.560 -24.650 1.00 69.00 166 PHE A C 1
ATOM 1325 O O . PHE A 1 166 ? 15.591 4.622 -23.506 1.00 69.00 166 PHE A O 1
ATOM 1332 N N . ARG A 1 167 ? 16.314 3.416 -25.258 1.00 65.50 167 ARG A N 1
ATOM 1333 C CA . ARG A 1 167 ? 16.099 2.093 -24.698 1.00 65.50 167 ARG A CA 1
ATOM 1334 C C . ARG A 1 167 ? 17.451 1.412 -24.626 1.00 65.50 167 ARG A C 1
ATOM 1336 O O . ARG A 1 167 ? 18.134 1.293 -25.639 1.00 65.50 167 ARG A O 1
ATOM 1343 N N . LEU A 1 168 ? 17.844 1.024 -23.425 1.00 67.00 168 LEU A N 1
ATOM 1344 C CA . LEU A 1 168 ? 19.047 0.249 -23.179 1.00 67.00 168 LEU A CA 1
ATOM 1345 C C . LEU A 1 168 ? 18.642 -1.209 -23.036 1.00 67.00 168 LEU A C 1
ATOM 1347 O O . LEU A 1 168 ? 17.801 -1.532 -22.201 1.00 67.00 168 LEU A O 1
ATOM 1351 N N . HIS A 1 169 ? 19.256 -2.070 -23.834 1.00 61.62 169 HIS A N 1
ATOM 1352 C CA . HIS A 1 169 ? 19.188 -3.512 -23.650 1.00 61.62 169 HIS A CA 1
ATOM 1353 C C . HIS A 1 169 ? 20.425 -3.953 -22.872 1.00 61.62 169 HIS A C 1
ATOM 1355 O O . HIS A 1 169 ? 21.538 -3.528 -23.182 1.00 61.62 169 HIS A O 1
ATOM 1361 N N . PHE A 1 170 ? 20.220 -4.773 -21.848 1.00 64.81 170 PHE A N 1
ATOM 1362 C CA . PHE A 1 170 ? 21.294 -5.345 -21.050 1.00 64.81 170 PHE A CA 1
ATOM 1363 C C . PHE A 1 170 ? 21.306 -6.849 -21.312 1.00 64.81 170 PHE A C 1
ATOM 1365 O O . PHE A 1 170 ? 20.398 -7.566 -20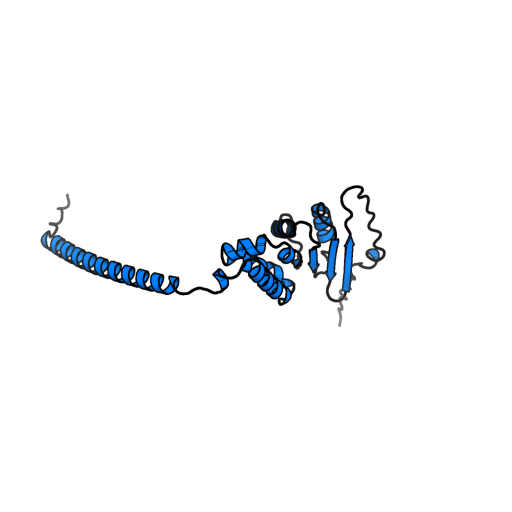.895 1.00 64.81 170 PHE A O 1
ATOM 1372 N N . ASP A 1 171 ? 22.324 -7.333 -22.020 1.00 55.59 171 ASP A N 1
ATOM 1373 C CA . ASP A 1 171 ? 22.516 -8.771 -22.181 1.00 55.59 171 ASP A CA 1
ATOM 1374 C C . ASP A 1 171 ? 22.955 -9.386 -20.839 1.00 55.59 171 ASP A C 1
ATOM 1376 O O . ASP A 1 171 ? 23.848 -8.879 -20.153 1.00 55.59 171 ASP A O 1
ATOM 1380 N N . SER A 1 172 ? 22.301 -10.484 -20.448 1.00 49.78 172 SER A N 1
ATOM 1381 C CA . SER A 1 172 ? 22.626 -11.262 -19.242 1.00 49.78 172 SER A CA 1
ATOM 1382 C C . SER A 1 172 ? 24.079 -11.789 -19.254 1.00 49.78 172 SER A C 1
ATOM 1384 O O . SER A 1 172 ? 24.710 -11.886 -20.307 1.00 49.78 172 SER A O 1
ATOM 1386 N N . PRO A 1 173 ? 24.663 -12.094 -18.079 1.00 44.59 173 PRO A N 1
ATOM 1387 C CA . PRO A 1 173 ? 26.054 -11.790 -17.769 1.00 44.59 173 PRO A CA 1
ATOM 1388 C C . PRO A 1 173 ? 27.027 -12.745 -18.463 1.00 44.59 173 PRO A C 1
ATOM 1390 O O . PRO A 1 173 ? 27.123 -13.921 -18.120 1.00 44.59 173 PRO A O 1
ATOM 1393 N N . GLY A 1 174 ? 27.794 -12.209 -19.411 1.00 43.44 174 GLY A N 1
ATOM 1394 C CA . GLY A 1 174 ? 28.883 -12.941 -20.063 1.00 43.44 174 GLY A CA 1
ATOM 1395 C C . GLY A 1 174 ? 30.045 -12.082 -20.557 1.00 43.44 174 GLY A C 1
ATOM 1396 O O . GLY A 1 174 ? 31.157 -12.587 -20.652 1.00 43.44 174 GLY A O 1
ATOM 1397 N N . ARG A 1 175 ? 29.831 -10.792 -20.832 1.00 44.62 175 ARG A N 1
ATOM 1398 C CA . ARG A 1 175 ? 30.866 -9.811 -21.203 1.00 44.62 175 ARG A CA 1
ATOM 1399 C C . ARG A 1 175 ? 30.260 -8.417 -21.069 1.00 44.62 175 ARG A C 1
ATOM 1401 O O . ARG A 1 175 ? 29.275 -8.134 -21.733 1.00 44.62 175 ARG A O 1
ATOM 1408 N N . GLN A 1 176 ? 30.839 -7.548 -20.249 1.00 44.81 176 GLN A N 1
ATOM 1409 C CA . GLN A 1 176 ? 30.572 -6.109 -20.324 1.00 44.81 176 GLN A CA 1
ATOM 1410 C C . GLN A 1 176 ? 31.903 -5.356 -20.330 1.00 44.81 176 GLN A C 1
ATOM 1412 O O . GLN A 1 176 ? 32.287 -4.713 -19.364 1.00 44.81 176 GLN A O 1
ATOM 1417 N N . GLU A 1 177 ? 32.604 -5.436 -21.457 1.00 39.81 177 GLU A N 1
ATOM 1418 C CA . GLU A 1 177 ? 33.107 -4.210 -22.073 1.00 39.81 177 GLU A CA 1
ATOM 1419 C C . GLU A 1 177 ? 32.015 -3.776 -23.052 1.00 39.81 177 GLU A C 1
ATOM 1421 O O . GLU A 1 177 ? 31.977 -4.215 -24.198 1.00 39.81 177 GLU A O 1
ATOM 1426 N N . MET A 1 178 ? 31.053 -2.992 -22.570 1.00 42.38 178 MET A N 1
ATOM 1427 C CA . MET A 1 178 ? 30.115 -2.304 -23.450 1.00 42.38 178 MET A CA 1
ATOM 1428 C C . MET A 1 178 ? 30.615 -0.870 -23.562 1.00 42.38 178 MET A C 1
ATOM 1430 O O . MET A 1 178 ? 30.356 -0.034 -22.698 1.00 42.38 178 MET A O 1
ATOM 1434 N N . ALA A 1 179 ? 31.402 -0.605 -24.604 1.00 37.72 179 ALA A N 1
ATOM 1435 C CA . ALA A 1 179 ? 31.674 0.758 -25.017 1.00 37.72 179 ALA A CA 1
ATOM 1436 C C . ALA A 1 179 ? 30.328 1.385 -25.403 1.00 37.72 179 ALA A C 1
ATOM 1438 O O . ALA A 1 179 ? 29.658 0.919 -26.325 1.00 37.72 179 ALA A O 1
ATOM 1439 N N . LEU A 1 180 ? 29.901 2.401 -24.652 1.00 44.41 180 LEU A N 1
ATOM 1440 C CA . LEU A 1 180 ? 28.757 3.233 -25.006 1.00 44.41 180 LEU A CA 1
ATOM 1441 C C . LEU A 1 180 ? 29.127 4.030 -26.261 1.00 44.41 180 LEU A C 1
ATOM 1443 O O . LEU A 1 180 ? 29.532 5.185 -26.165 1.00 44.41 180 LEU A O 1
ATOM 1447 N N . ASP A 1 181 ? 28.992 3.425 -27.440 1.00 39.06 181 ASP A N 1
ATOM 1448 C CA . ASP A 1 181 ? 28.994 4.181 -28.689 1.00 39.06 181 ASP A CA 1
ATOM 1449 C C . ASP A 1 181 ? 27.611 4.826 -28.842 1.00 39.06 181 ASP A C 1
ATOM 1451 O O . ASP A 1 181 ? 26.701 4.334 -29.510 1.00 39.06 181 ASP A O 1
ATOM 1455 N N . LEU A 1 182 ? 27.414 5.896 -28.071 1.00 44.72 182 LEU A N 1
ATOM 1456 C CA . LEU A 1 182 ? 26.251 6.769 -28.128 1.00 44.72 182 LEU A CA 1
ATOM 1457 C C . LEU A 1 182 ? 26.655 8.010 -28.942 1.00 44.72 182 LEU A C 1
ATOM 1459 O O . LEU A 1 182 ? 27.060 9.018 -28.354 1.00 44.72 182 LEU A O 1
ATOM 1463 N N . PRO A 1 183 ? 26.513 7.998 -30.282 1.00 36.88 183 PRO A N 1
ATOM 1464 C CA . PRO A 1 183 ? 27.017 9.049 -31.179 1.00 36.88 183 PRO A CA 1
ATOM 1465 C C . PRO A 1 183 ? 26.360 10.432 -30.996 1.00 36.88 183 PRO A C 1
ATOM 1467 O O . PRO A 1 183 ? 26.674 11.377 -31.718 1.00 36.88 183 PRO A O 1
ATOM 1470 N N . ASN A 1 184 ? 25.442 10.581 -30.036 1.00 35.75 184 ASN A N 1
ATOM 1471 C CA . ASN A 1 184 ? 24.745 11.831 -29.745 1.00 35.75 184 ASN A CA 1
ATOM 1472 C C . ASN A 1 184 ? 24.982 12.372 -28.322 1.00 35.75 184 ASN A C 1
ATOM 1474 O O . ASN A 1 184 ? 24.467 13.445 -28.014 1.00 35.75 184 ASN A O 1
ATOM 1478 N N . LEU A 1 185 ? 25.775 11.705 -27.468 1.00 38.12 185 LEU A N 1
ATOM 1479 C CA . LEU A 1 185 ? 26.118 12.248 -26.139 1.00 38.12 185 LEU A CA 1
ATOM 1480 C C . LEU A 1 185 ? 27.020 13.488 -26.234 1.00 38.12 185 LEU A C 1
ATOM 1482 O O . LEU A 1 185 ? 26.835 14.439 -25.482 1.00 38.12 185 LEU A O 1
ATOM 1486 N N . SER A 1 186 ? 27.922 13.539 -27.217 1.00 40.62 186 SER A N 1
ATOM 1487 C CA . SER A 1 186 ? 28.777 14.707 -27.486 1.00 40.62 186 SER A CA 1
ATOM 1488 C C . SER A 1 186 ? 28.004 15.949 -27.950 1.00 40.62 186 SER A C 1
ATOM 1490 O O . SER A 1 186 ? 28.543 17.052 -27.917 1.00 40.62 186 SER A O 1
ATOM 1492 N N . LYS A 1 187 ? 26.735 15.792 -28.355 1.00 39.69 187 LYS A N 1
ATOM 1493 C CA . LYS A 1 187 ? 25.833 16.895 -28.730 1.00 39.69 187 LYS A CA 1
A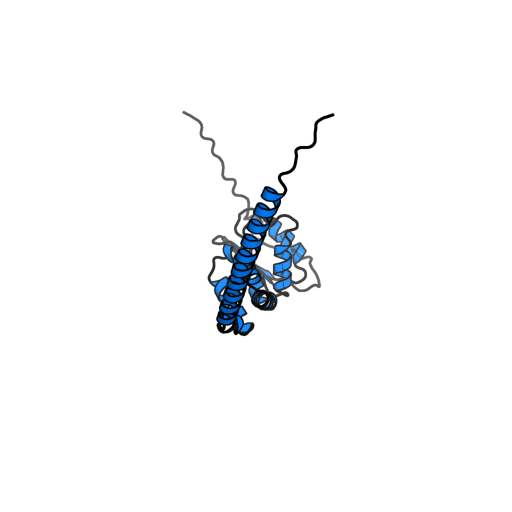TOM 1494 C C . LYS A 1 187 ? 25.034 17.444 -27.544 1.00 39.69 187 LYS A C 1
ATOM 1496 O O . LYS A 1 187 ? 24.377 18.470 -27.681 1.00 39.69 187 LYS A O 1
ATOM 1501 N N . LEU A 1 188 ? 25.085 16.779 -26.388 1.00 36.72 188 LEU A N 1
ATOM 1502 C CA . LEU A 1 188 ? 24.523 17.253 -25.124 1.00 36.72 188 LEU A CA 1
ATOM 1503 C C . LEU A 1 188 ? 25.589 18.038 -24.349 1.00 36.72 188 LEU A C 1
ATOM 1505 O O . LEU A 1 188 ? 25.875 17.745 -23.190 1.00 36.72 188 LEU A O 1
ATOM 1509 N N . THR A 1 189 ? 26.212 19.028 -24.988 1.00 32.12 189 THR A N 1
ATOM 1510 C CA . THR A 1 189 ? 26.977 20.026 -24.239 1.00 32.12 189 THR A CA 1
ATOM 1511 C C . THR A 1 189 ? 26.001 20.889 -23.430 1.00 32.12 189 THR A C 1
ATOM 1513 O O . THR A 1 189 ? 24.874 21.139 -23.878 1.00 32.12 189 THR A O 1
ATOM 1516 N N . PRO A 1 190 ? 26.376 21.345 -22.222 1.00 32.88 190 PRO A N 1
ATOM 1517 C CA . PRO A 1 190 ? 25.604 22.369 -21.535 1.00 32.88 190 PRO A CA 1
ATOM 1518 C C . PRO A 1 190 ? 25.551 23.579 -22.468 1.00 32.88 190 PRO A C 1
ATOM 1520 O O . PRO A 1 190 ? 26.599 24.080 -22.867 1.00 32.88 190 PRO A O 1
ATOM 1523 N N . SER A 1 191 ? 24.358 24.038 -22.857 1.00 33.62 191 SER A N 1
ATOM 1524 C CA . SER A 1 191 ? 24.271 25.332 -23.528 1.00 33.62 191 SER A CA 1
ATOM 1525 C C . SER A 1 191 ? 24.756 26.371 -22.522 1.00 33.62 191 SER A C 1
ATOM 1527 O O . SER A 1 191 ? 24.069 26.630 -21.528 1.00 33.62 191 SER A O 1
ATOM 1529 N N . GLU A 1 192 ? 25.943 26.923 -22.754 1.00 32.97 192 GLU A N 1
ATOM 1530 C CA . GLU A 1 192 ? 26.395 28.158 -22.132 1.00 32.97 192 GLU A CA 1
ATOM 1531 C C . GLU A 1 192 ? 25.393 29.243 -22.527 1.00 32.97 192 GLU A C 1
ATOM 1533 O O . GLU A 1 192 ? 25.525 29.912 -23.548 1.00 32.97 192 GLU A O 1
ATOM 1538 N N . ASN A 1 193 ? 24.329 29.389 -21.739 1.00 33.62 193 ASN A N 1
ATOM 1539 C CA . ASN A 1 193 ? 23.541 30.602 -21.783 1.00 33.62 193 ASN A CA 1
ATOM 1540 C C . ASN A 1 193 ? 24.397 31.678 -21.128 1.00 33.62 193 ASN A C 1
ATOM 1542 O O . ASN A 1 193 ? 24.407 31.848 -19.909 1.00 33.62 193 ASN A O 1
ATOM 1546 N N . SER A 1 194 ? 25.136 32.357 -21.999 1.00 32.75 194 SER A N 1
ATOM 1547 C CA . SER A 1 194 ? 25.598 33.726 -21.875 1.00 32.75 194 SER A CA 1
ATOM 1548 C C . SER A 1 194 ? 24.653 34.549 -20.999 1.00 32.75 194 SER A C 1
ATOM 1550 O O . SER A 1 194 ? 23.572 34.963 -21.427 1.00 32.75 194 SER A O 1
ATOM 1552 N N . VAL A 1 195 ? 25.080 34.816 -19.769 1.00 34.56 195 VAL A N 1
ATOM 1553 C CA . VAL A 1 195 ? 24.632 36.000 -19.046 1.00 34.56 195 VAL A CA 1
ATOM 1554 C C . VAL A 1 195 ? 25.299 37.175 -19.755 1.00 34.56 195 VAL A C 1
ATOM 1556 O O . VAL A 1 195 ? 26.448 37.510 -19.477 1.00 34.56 195 VAL A O 1
ATOM 1559 N N . SER A 1 196 ? 24.599 37.769 -20.722 1.00 34.03 196 SER A N 1
ATOM 1560 C CA . SER A 1 196 ? 24.925 39.119 -21.172 1.00 34.03 196 SER A CA 1
ATOM 1561 C C . SER A 1 196 ? 24.644 40.061 -20.010 1.00 34.03 196 SER A C 1
ATOM 1563 O O . SER A 1 196 ? 23.502 40.428 -19.738 1.00 34.03 196 SER A O 1
ATOM 1565 N N . ALA A 1 197 ? 25.710 40.421 -19.304 1.00 38.69 197 ALA A N 1
ATOM 1566 C CA . ALA A 1 197 ? 25.758 41.637 -18.523 1.00 38.69 197 ALA A CA 1
ATOM 1567 C C . ALA A 1 197 ? 25.663 42.821 -19.497 1.00 38.69 197 ALA A C 1
ATOM 1569 O O . ALA A 1 197 ? 26.642 43.160 -20.153 1.00 38.69 197 ALA A O 1
ATOM 1570 N N . ASN A 1 198 ? 24.485 43.435 -19.593 1.00 31.92 198 ASN A N 1
ATOM 1571 C CA . ASN A 1 198 ? 24.350 44.787 -20.123 1.00 31.92 198 ASN A CA 1
ATOM 1572 C C . ASN A 1 198 ? 24.284 45.758 -18.932 1.00 31.92 198 ASN A C 1
ATOM 1574 O O . ASN A 1 198 ? 23.222 45.956 -18.348 1.00 31.92 198 ASN A O 1
ATOM 1578 N N . GLY A 1 199 ? 25.431 46.339 -18.568 1.00 38.47 199 GLY A N 1
ATOM 1579 C CA . GLY A 1 199 ? 25.520 47.796 -18.374 1.00 38.47 199 GLY A CA 1
ATOM 1580 C C . GLY A 1 199 ? 25.835 48.402 -19.750 1.00 38.47 199 GLY A C 1
ATOM 1581 O O . GLY A 1 199 ? 26.390 47.700 -20.590 1.00 38.47 199 GLY A O 1
ATOM 1582 N N . THR A 1 200 ? 25.474 49.622 -20.122 1.00 42.47 200 THR A N 1
ATOM 1583 C CA . THR A 1 200 ? 25.235 50.868 -19.383 1.00 42.47 200 THR A CA 1
ATOM 1584 C C . THR A 1 200 ? 24.534 51.818 -20.361 1.00 42.47 200 THR A C 1
ATOM 1586 O O . THR A 1 200 ? 24.833 51.755 -21.554 1.00 42.47 200 THR A O 1
ATOM 1589 N N . ASP A 1 201 ? 23.612 52.645 -19.873 1.00 47.06 201 ASP A N 1
ATOM 1590 C CA . ASP A 1 201 ? 23.682 54.119 -19.920 1.00 47.06 201 ASP A CA 1
ATOM 1591 C C . ASP A 1 201 ? 22.537 54.719 -19.087 1.00 47.06 201 ASP A C 1
ATOM 1593 O O . ASP A 1 201 ? 21.390 54.223 -19.200 1.00 47.06 201 ASP A O 1
#

InterPro domains:
  IPR001810 F-box domain [PF12937] (53-104)

pLDDT: mean 74.53, std 20.62, range [31.92, 98.69]

Sequence (201 aa):
MEPLHDIDVHKLRQEAETIDKAIHALEAELLRLKARRKAIDGQLSTIVYPVHTLPAEVLCRIFLAAVLSVRPEEVNTLLLSITAVCQQWRGAAIADPHLWTQSCYYLPIPPPGDRLFGYFLQRAKGLPIVFSVDGRGAIYALFEFVFASCRHWSEAIFSCPNRFHFRLHFDSPGRQEMALDLPNLSKLTPSENSVSANGTD

Radius of gyration: 31.98 Å; chains: 1; bounding box: 56×67×99 Å